Protein AF-A0AAU9USF4-F1 (afdb_monomer_lite)

Organism: Euphydryas editha (NCBI:txid104508)

Secondary structure (DSSP, 8-state):
------------------PPPP--HHHHHHHHHHHHHHHHHHHHHHHHHHHHHTTS-S-----TTHHHHHHHHHHHHHHHHHHHHHHHHHHHHHHHHHHHHHHHHHHHHHHHHHHHHHHHHHHHHHHHHHHHHHHHHHHHHHHHHHHHHHHHH---TT--HHHHHHHHTTSGGGGGGTTS-HHHHHHHHHHHHHHHHHHHHHHHHHHHHHTT--TT--HHHHHHHHHT-TTPPP-SSHHHHHHHHHHHHHHHHHHHHHHHHHHHHH-TT--TTHHHHHHH-HHHHHHHHHHHTTSHHHHTTTT-HHHHHHHHHHHHHHHHHH-SPPPTT----------

InterPro domains:
  IPR002713 FF domain [PF01846] (141-192)
  IPR002713 FF domain [SM00441] (139-195)
  IPR002713 FF domain [SM00441] (197-251)
  IPR002713 FF domain [SM00441] (253-318)
  IPR036517 FF domain superfamily [G3DSA:1.10.10.440] (135-195)
  IPR036517 FF domain superfamily [G3DSA:1.10.10.440] (198-253)
  IPR036517 FF domain superfamily [G3DSA:1.10.10.440] (256-322)
  IPR036517 FF domain superfamily [SSF81698] (131-201)
  IPR045148 Transcription elongation regulator 1-like [PTHR15377] (113-310)

Foldseek 3Di:
DDDDDDDDDDDDDDDDPDDPDDDDPVVVVVVVVVVVVVVVVVVVVVVVVVVVVVVPDDDDDDDPPVVVVVVVVVVVVVVVVVVVVVVVVVVVVVVVVVVVVVVVVVVVVVVVVVVVVVVVVVVVVVVVVVVVVVLVVLQVQLLVLLLVLCVVQVLALPDDPVRSVVVSVVDPSNVSNVSDDPVRSNVSNNVSSVVSVVVLLVQQLVVCVVVVPALPDDPVVVVVVLVVDPSRRDDPDPVVVVVSVNVSSVVLVVVLLVVLLVVQVVPPVQALCLLVVVVVHVVSVVVVCVVCVPDPSLVSCVVPVPVSSVSVNVVNVVRVVVDHDDPPPDDDDPPPDDD

Sequence (339 aa):
MRRASREACSVGKSYIVRLPRSSSPSHIRSVEHEDMMALHMRTAVAAFILLHTTSSASEAEASEPESAAAREREARAAASIKERERQVQRALATSLRDRDKEREFHKRDEAVQERERQVQRALATSLRDRDKEREFHKRDEAVQHFNALLADLVRNPDLTWREAKKQLKKDHRYSLAEELNKDDKERLFSQHTSALGNKRRDKLRALLAELSVGCTAHWRDVKKQLADLATAPAYRNAAQMEREFRDYQRDKQNAAKTALRQLLLETRSITHRSLAAVRDGPAAMQQIQDTLKHDARYTALDHIPEERQQIIMSYLEELEKKGPPPPPTATEPSRRAKQ

pLDDT: mean 82.32, std 20.41, range [30.69, 98.44]

Radius of gyration: 47.93 Å; chains: 1; bounding box: 69×110×117 Å

Structure (mmCIF, N/CA/C/O backbone):
data_AF-A0AAU9USF4-F1
#
_entry.id   AF-A0AAU9USF4-F1
#
loop_
_atom_site.group_PDB
_atom_site.id
_atom_site.type_symbol
_atom_site.label_atom_id
_atom_site.label_alt_id
_atom_site.label_comp_id
_atom_site.label_asym_id
_atom_site.label_entity_id
_atom_site.label_seq_id
_atom_site.pdbx_PDB_ins_code
_atom_site.Cartn_x
_atom_site.Cartn_y
_atom_site.Cartn_z
_atom_site.occupancy
_atom_site.B_iso_or_equiv
_atom_site.auth_seq_id
_atom_site.auth_comp_id
_atom_site.auth_asym_id
_atom_site.auth_atom_id
_atom_site.pdbx_PDB_model_num
ATOM 1 N N . MET A 1 1 ? 33.572 7.661 21.193 1.00 39.34 1 MET A N 1
ATOM 2 C CA . MET A 1 1 ? 32.656 6.513 20.969 1.00 39.34 1 MET A CA 1
ATOM 3 C C . MET A 1 1 ? 31.282 7.051 20.564 1.00 39.34 1 MET A C 1
ATOM 5 O O . MET A 1 1 ? 30.846 7.984 21.222 1.00 39.34 1 MET A O 1
ATOM 9 N N . ARG A 1 2 ? 30.619 6.419 19.569 1.00 34.34 2 ARG A N 1
ATOM 10 C CA . ARG A 1 2 ? 29.301 6.722 18.919 1.00 34.34 2 ARG A CA 1
ATOM 11 C C . ARG A 1 2 ? 29.395 7.759 17.767 1.00 34.34 2 ARG A C 1
ATOM 13 O O . ARG A 1 2 ? 29.787 8.883 18.030 1.00 34.34 2 ARG A O 1
ATOM 20 N N . ARG A 1 3 ? 29.360 7.384 16.464 1.00 31.89 3 ARG A N 1
ATOM 21 C CA . ARG A 1 3 ? 28.245 6.932 15.557 1.00 31.89 3 ARG A CA 1
ATOM 22 C C . ARG A 1 3 ? 27.078 7.942 15.518 1.00 31.89 3 ARG A C 1
ATOM 24 O O . ARG A 1 3 ? 26.639 8.305 16.595 1.00 31.89 3 ARG A O 1
ATOM 31 N N . ALA A 1 4 ? 26.468 8.367 14.401 1.00 36.09 4 ALA A N 1
ATOM 32 C CA . ALA A 1 4 ? 26.542 8.054 12.961 1.00 36.09 4 ALA A CA 1
ATOM 33 C C . ALA A 1 4 ? 25.696 9.081 12.137 1.00 36.09 4 ALA A C 1
ATOM 35 O O . ALA A 1 4 ? 24.909 9.801 12.736 1.00 36.09 4 ALA A O 1
ATOM 36 N N . SER A 1 5 ? 25.813 9.023 10.792 1.00 33.62 5 SER A N 1
ATOM 37 C CA . SER A 1 5 ? 24.845 9.415 9.719 1.00 33.62 5 SER A CA 1
ATOM 38 C C . SER A 1 5 ? 24.508 10.908 9.519 1.00 33.62 5 SER A C 1
ATOM 40 O O . SER A 1 5 ? 24.136 11.581 10.464 1.00 33.62 5 SER A O 1
ATOM 42 N N . ARG A 1 6 ? 24.739 11.564 8.362 1.00 41.84 6 ARG A N 1
ATOM 43 C CA . ARG A 1 6 ? 24.248 11.419 6.956 1.00 41.84 6 ARG A CA 1
ATOM 44 C C . ARG A 1 6 ? 22.728 11.597 6.757 1.00 41.84 6 ARG A C 1
ATOM 46 O O . ARG A 1 6 ? 22.003 10.647 6.998 1.00 41.84 6 ARG A O 1
ATOM 53 N N . GLU A 1 7 ? 22.347 12.758 6.201 1.00 32.47 7 GLU A N 1
ATOM 54 C CA . GLU A 1 7 ? 21.267 13.088 5.224 1.00 32.47 7 GLU A CA 1
ATOM 55 C C . GLU A 1 7 ? 21.384 14.619 4.958 1.00 32.47 7 GLU A C 1
ATOM 57 O O . GLU A 1 7 ? 21.513 15.376 5.910 1.00 32.47 7 GLU A O 1
ATOM 62 N N . ALA A 1 8 ? 21.736 15.141 3.773 1.00 36.41 8 ALA A N 1
ATOM 63 C CA . ALA A 1 8 ? 21.050 15.253 2.472 1.00 36.41 8 ALA A CA 1
ATOM 64 C C . ALA A 1 8 ? 20.080 16.465 2.343 1.00 36.41 8 ALA A C 1
ATOM 66 O O . ALA A 1 8 ? 19.152 16.602 3.127 1.00 36.41 8 ALA A O 1
ATOM 67 N N . CYS A 1 9 ? 20.285 17.255 1.266 1.00 30.69 9 CYS A N 1
ATOM 68 C CA . CYS A 1 9 ? 19.479 18.375 0.712 1.00 30.69 9 CYS A CA 1
ATOM 69 C C . CYS A 1 9 ? 19.430 19.703 1.502 1.00 30.69 9 CYS A C 1
ATOM 71 O O . CYS A 1 9 ? 19.362 19.706 2.715 1.00 30.69 9 CYS A O 1
ATOM 73 N N . SER A 1 10 ? 19.426 20.905 0.913 1.00 32.47 10 SER A N 1
ATOM 74 C CA . SER A 1 10 ? 19.437 21.361 -0.483 1.00 32.47 10 SER A CA 1
ATOM 75 C C . SER A 1 10 ? 20.030 22.779 -0.528 1.00 32.47 10 SER A C 1
ATOM 77 O O . SER A 1 10 ? 19.524 23.676 0.144 1.00 32.47 10 SER A O 1
ATOM 79 N N . VAL A 1 11 ? 21.070 23.013 -1.329 1.00 38.53 11 VAL A N 1
ATOM 80 C CA . VAL A 1 11 ? 21.570 24.371 -1.590 1.00 38.53 11 VAL A CA 1
ATOM 81 C C . VAL A 1 11 ? 20.733 24.980 -2.712 1.00 38.53 11 VAL A C 1
ATOM 83 O O . VAL A 1 11 ? 20.757 24.498 -3.847 1.00 38.53 11 VAL A O 1
ATOM 86 N N . GLY A 1 12 ? 19.973 26.022 -2.375 1.00 35.25 12 GLY A N 1
ATOM 87 C CA . GLY A 1 12 ? 19.203 26.825 -3.317 1.00 35.25 12 GLY A CA 1
ATOM 88 C C . GLY A 1 12 ? 20.114 27.480 -4.355 1.00 35.25 12 GLY A C 1
ATOM 89 O O . GLY A 1 12 ? 21.007 28.255 -4.021 1.00 35.25 12 GLY A O 1
ATOM 90 N N . LYS A 1 13 ? 19.888 27.161 -5.631 1.00 36.66 13 LYS A N 1
ATOM 91 C CA . LYS A 1 13 ? 20.476 27.889 -6.757 1.00 36.66 13 LYS A CA 1
ATOM 92 C C . LYS A 1 13 ? 19.657 29.154 -6.993 1.00 36.66 13 LYS A C 1
ATOM 94 O O . LYS A 1 13 ? 18.536 29.082 -7.488 1.00 36.66 13 LYS A O 1
ATOM 99 N N . SER A 1 14 ? 20.232 30.302 -6.654 1.00 35.94 14 SER A N 1
ATOM 100 C CA . SER A 1 14 ? 19.759 31.610 -7.102 1.00 35.94 14 SER A CA 1
ATOM 101 C C . SER A 1 14 ? 19.762 31.662 -8.630 1.00 35.94 14 SER A C 1
ATOM 103 O O . SER A 1 14 ? 20.792 31.445 -9.272 1.00 35.94 14 SER A O 1
ATOM 105 N N . TYR A 1 15 ? 18.602 31.944 -9.216 1.00 32.50 15 TYR A N 1
ATOM 106 C CA . TYR A 1 15 ? 18.461 32.234 -10.636 1.00 32.50 15 TYR A CA 1
ATOM 107 C C . TYR A 1 15 ? 19.068 33.610 -10.924 1.00 32.50 15 TYR A C 1
ATOM 109 O O . TYR A 1 15 ? 18.468 34.639 -10.628 1.00 32.50 15 TYR A O 1
ATOM 117 N N . ILE A 1 16 ? 20.262 33.628 -11.515 1.00 38.53 16 ILE A N 1
ATOM 118 C CA . ILE A 1 16 ? 20.759 34.796 -12.244 1.00 38.53 16 ILE A CA 1
ATOM 119 C C . ILE A 1 16 ? 20.258 34.648 -13.678 1.00 38.53 16 ILE A C 1
ATOM 121 O O . ILE A 1 16 ? 20.726 33.790 -14.429 1.00 38.53 16 ILE A O 1
ATOM 125 N N . VAL A 1 17 ? 19.288 35.482 -14.046 1.00 37.75 17 VAL A N 1
ATOM 126 C CA . VAL A 1 17 ? 18.870 35.682 -15.435 1.00 37.75 17 VAL A CA 1
ATOM 127 C C . VAL A 1 17 ? 20.063 36.264 -16.189 1.00 37.75 17 VAL A C 1
ATOM 129 O O . VAL A 1 17 ? 20.450 37.414 -15.987 1.00 37.75 17 VAL A O 1
ATOM 132 N N . ARG A 1 18 ? 20.691 35.447 -17.034 1.00 36.41 18 ARG A N 1
ATOM 133 C CA . ARG A 1 18 ? 21.777 35.876 -17.914 1.00 36.41 18 ARG A CA 1
ATOM 134 C C . ARG A 1 18 ? 21.145 36.415 -19.195 1.00 36.41 18 ARG A C 1
ATOM 136 O O . ARG A 1 18 ? 20.707 35.640 -20.039 1.00 36.41 18 ARG A O 1
ATOM 143 N N . LEU A 1 19 ? 21.078 37.740 -19.312 1.00 41.22 19 LEU A N 1
ATOM 144 C CA . LEU A 1 19 ? 20.798 38.418 -20.579 1.00 41.22 19 LEU A CA 1
ATOM 145 C C . LEU A 1 19 ? 21.793 37.929 -21.652 1.00 41.22 19 LEU A C 1
ATOM 147 O O . LEU A 1 19 ? 22.965 37.697 -21.321 1.00 41.22 19 LEU A O 1
ATOM 151 N N . PRO A 1 20 ? 21.363 37.753 -22.915 1.00 37.72 20 PRO A N 1
ATOM 152 C CA . PRO A 1 20 ? 22.261 37.345 -23.985 1.00 37.72 20 PRO A CA 1
ATOM 153 C C . PRO A 1 20 ? 23.353 38.405 -24.146 1.00 37.72 20 PRO A C 1
ATOM 155 O O . PRO A 1 20 ? 23.074 39.588 -24.338 1.00 37.72 20 PRO A O 1
ATOM 158 N N . ARG A 1 21 ? 24.612 37.973 -23.999 1.00 38.31 21 ARG A N 1
ATOM 159 C CA . ARG A 1 21 ? 25.784 38.827 -24.184 1.00 38.31 21 ARG A CA 1
ATOM 160 C C . ARG A 1 21 ? 25.795 39.333 -25.621 1.00 38.31 21 ARG A C 1
ATOM 162 O O . ARG A 1 21 ? 25.824 38.546 -26.563 1.00 38.31 21 ARG A O 1
ATOM 169 N N . SER A 1 22 ? 25.769 40.653 -25.716 1.00 44.78 22 SER A N 1
ATOM 170 C CA . SER A 1 22 ? 26.023 41.450 -26.899 1.00 44.78 22 SER A CA 1
ATOM 171 C C . SER A 1 22 ? 27.301 41.015 -27.613 1.00 44.78 22 SER A C 1
ATOM 173 O O . SER A 1 22 ? 28.280 40.583 -26.999 1.00 44.78 22 SER A O 1
ATOM 175 N N . SER A 1 23 ? 27.242 41.133 -28.934 1.00 46.34 23 SER A N 1
ATOM 176 C CA . SER A 1 23 ? 28.298 40.865 -29.899 1.00 46.34 23 SER A CA 1
ATOM 177 C C . SER A 1 23 ? 29.665 41.391 -29.454 1.00 46.34 23 SER A C 1
ATOM 179 O O . SER A 1 23 ? 29.796 42.507 -28.954 1.00 46.34 23 SER A O 1
ATOM 181 N N . SER A 1 24 ? 30.691 40.566 -29.660 1.00 42.03 24 SER A N 1
ATOM 182 C CA . SER A 1 24 ? 32.091 40.842 -29.339 1.00 42.03 24 SER A CA 1
ATOM 183 C C . SER A 1 24 ? 32.558 42.209 -29.886 1.00 42.03 24 SER A C 1
ATOM 185 O O . SER A 1 24 ? 32.317 42.490 -31.064 1.00 42.03 24 SER A O 1
ATOM 187 N N . PRO A 1 25 ? 33.304 43.026 -29.109 1.00 47.22 25 PRO A N 1
ATOM 188 C CA . PRO A 1 25 ? 33.790 44.350 -29.536 1.00 47.22 25 PRO A CA 1
ATOM 189 C C . PRO A 1 25 ? 34.677 44.326 -30.791 1.00 47.22 25 PRO A C 1
ATOM 191 O O . PRO A 1 25 ? 34.860 45.344 -31.454 1.00 47.22 25 PRO A O 1
ATOM 194 N N . SER A 1 26 ? 35.237 43.160 -31.117 1.00 46.19 26 SER A N 1
ATOM 195 C CA . SER A 1 26 ? 36.073 42.927 -32.292 1.00 46.19 26 SER A CA 1
ATOM 196 C C . SER A 1 26 ? 35.285 42.883 -33.601 1.00 46.19 26 SER A C 1
ATOM 198 O O . SER A 1 26 ? 35.819 43.305 -34.615 1.00 46.19 26 SER A O 1
ATOM 200 N N . HIS A 1 27 ? 34.027 42.431 -33.598 1.00 43.31 27 HIS A N 1
ATOM 201 C CA . HIS A 1 27 ? 33.225 42.355 -34.827 1.00 43.31 27 HIS A CA 1
ATOM 202 C C . HIS A 1 27 ? 32.580 43.703 -35.175 1.00 43.31 27 HIS A C 1
ATOM 204 O O . HIS A 1 27 ? 32.527 44.074 -36.341 1.00 43.31 27 HIS A O 1
ATOM 210 N N . ILE A 1 28 ? 32.170 44.477 -34.161 1.00 46.41 28 ILE A N 1
ATOM 211 C CA . ILE A 1 28 ? 31.618 45.830 -34.348 1.00 46.41 28 ILE A CA 1
ATOM 212 C C . ILE A 1 28 ? 32.695 46.778 -34.908 1.00 46.41 28 ILE A C 1
ATOM 214 O O . ILE A 1 28 ? 32.434 47.488 -35.873 1.00 46.41 28 ILE A O 1
ATOM 218 N N . ARG A 1 29 ? 33.941 46.702 -34.411 1.00 46.66 29 ARG A N 1
ATOM 219 C CA . ARG A 1 29 ? 35.073 47.483 -34.954 1.00 46.66 29 ARG A CA 1
ATOM 220 C C . ARG A 1 29 ? 35.435 47.140 -36.402 1.00 46.66 29 ARG A C 1
ATOM 222 O O . ARG A 1 29 ? 35.912 48.013 -37.118 1.00 46.66 29 ARG A O 1
ATOM 229 N N . SER A 1 30 ? 35.244 45.891 -36.830 1.00 47.59 30 SER A N 1
ATOM 230 C CA . SER A 1 30 ? 35.555 45.474 -38.204 1.00 47.59 30 SER A CA 1
ATOM 231 C C . SER A 1 30 ? 34.518 45.971 -39.210 1.00 47.59 30 SER A C 1
ATOM 233 O O . SER A 1 30 ? 34.901 46.433 -40.279 1.00 47.59 30 SER A O 1
ATOM 235 N N . VAL A 1 31 ? 33.231 45.946 -38.850 1.00 49.16 31 VAL A N 1
ATOM 236 C CA . VAL A 1 31 ? 32.155 46.453 -39.719 1.00 49.16 31 VAL A CA 1
ATOM 237 C C . VAL A 1 31 ? 32.227 47.983 -39.844 1.00 49.16 31 VAL A C 1
ATOM 239 O O . VAL A 1 31 ? 32.136 48.508 -40.949 1.00 49.16 31 VAL A O 1
ATOM 242 N N . GLU A 1 32 ? 32.523 48.702 -38.753 1.00 50.84 32 GLU A N 1
ATOM 243 C CA . GLU A 1 32 ? 32.707 50.165 -38.791 1.00 50.84 32 GLU A CA 1
ATOM 244 C C . GLU A 1 32 ? 33.935 50.601 -39.612 1.00 50.84 32 GLU A C 1
ATOM 246 O O . GLU A 1 32 ? 33.918 51.660 -40.242 1.00 50.84 32 GLU A O 1
ATOM 251 N N . HIS A 1 33 ? 34.997 49.788 -39.656 1.00 53.12 33 HIS A N 1
ATOM 252 C CA . HIS A 1 33 ? 36.190 50.087 -40.453 1.00 53.12 33 HIS A CA 1
ATOM 253 C C . HIS A 1 33 ? 35.963 49.869 -41.959 1.00 53.12 33 HIS A C 1
ATOM 255 O O . HIS A 1 33 ? 36.459 50.651 -42.773 1.00 53.12 33 HIS A O 1
ATOM 261 N N . GLU A 1 34 ? 35.195 48.844 -42.345 1.00 52.62 34 GLU A N 1
ATOM 262 C CA . GLU A 1 34 ? 34.839 48.611 -43.752 1.00 52.62 34 GLU A CA 1
ATOM 263 C C . GLU A 1 34 ? 33.850 49.661 -44.282 1.00 52.62 34 GLU A C 1
ATOM 265 O O . GLU A 1 34 ? 34.056 50.187 -45.380 1.00 52.62 34 GLU A O 1
ATOM 270 N N . ASP A 1 35 ? 32.851 50.060 -43.488 1.00 55.19 35 ASP A N 1
ATOM 271 C CA . ASP A 1 35 ? 31.900 51.113 -43.873 1.00 55.19 35 ASP A CA 1
ATOM 272 C C . ASP A 1 35 ? 32.564 52.501 -43.955 1.00 55.19 35 ASP A C 1
ATOM 274 O O . ASP A 1 35 ? 32.279 53.284 -44.866 1.00 55.19 35 ASP A O 1
ATOM 278 N N . MET A 1 36 ? 33.525 52.797 -43.072 1.00 60.00 36 MET A N 1
ATOM 279 C CA . MET A 1 36 ? 34.311 54.038 -43.114 1.00 60.00 36 MET A CA 1
ATOM 280 C C . MET A 1 36 ? 35.245 54.110 -44.336 1.00 60.00 36 MET A C 1
ATOM 282 O O . MET A 1 36 ? 35.436 55.194 -44.900 1.00 60.00 36 MET A O 1
ATOM 286 N N . MET A 1 37 ? 35.805 52.978 -44.778 1.00 62.91 37 MET A N 1
ATOM 287 C CA . MET A 1 37 ? 36.618 52.894 -46.001 1.00 62.91 37 MET A CA 1
ATOM 288 C C . MET A 1 37 ? 35.758 53.028 -47.264 1.00 62.91 37 MET A C 1
ATOM 290 O O . MET A 1 37 ? 36.140 53.731 -48.204 1.00 62.91 37 MET A O 1
ATOM 294 N N . ALA A 1 38 ? 34.562 52.431 -47.272 1.00 64.38 38 ALA A N 1
ATOM 295 C CA . ALA A 1 38 ? 33.599 52.601 -48.357 1.00 64.38 38 ALA A CA 1
ATOM 296 C C . ALA A 1 38 ? 33.103 54.055 -48.464 1.00 64.38 38 ALA A C 1
ATOM 298 O O . ALA A 1 38 ? 32.952 54.571 -49.576 1.00 64.38 38 ALA A O 1
ATOM 299 N N . LEU A 1 39 ? 32.904 54.742 -47.332 1.00 67.12 39 LEU A N 1
ATOM 300 C CA . LEU A 1 39 ? 32.558 56.163 -47.304 1.00 67.12 39 LEU A CA 1
ATOM 301 C C . LEU A 1 39 ? 33.710 57.030 -47.835 1.00 67.12 39 LEU A C 1
ATOM 303 O O . LEU A 1 39 ? 33.468 57.854 -48.709 1.00 67.12 39 LEU A O 1
ATOM 307 N N . HIS A 1 40 ? 34.962 56.792 -47.421 1.00 65.81 40 HIS A N 1
ATOM 308 C CA . HIS A 1 40 ? 36.127 57.517 -47.953 1.00 65.81 40 HIS A CA 1
ATOM 309 C C . HIS A 1 40 ? 36.310 57.333 -49.463 1.00 65.81 40 HIS A C 1
ATOM 311 O O . HIS A 1 40 ? 36.581 58.310 -50.159 1.00 65.81 40 HIS A O 1
ATOM 317 N N . MET A 1 41 ? 36.109 56.121 -49.995 1.00 66.19 41 MET A N 1
ATOM 318 C CA . MET A 1 41 ? 36.158 55.901 -51.446 1.00 66.19 41 MET A CA 1
ATOM 319 C C . MET A 1 41 ? 35.042 56.650 -52.181 1.00 66.19 41 MET A C 1
ATOM 321 O O . MET A 1 41 ? 35.298 57.250 -53.223 1.00 66.19 41 MET A O 1
ATOM 325 N N . ARG A 1 42 ? 33.815 56.672 -51.643 1.00 68.62 42 ARG A N 1
ATOM 326 C CA . ARG A 1 42 ? 32.701 57.425 -52.246 1.00 68.62 42 ARG A CA 1
ATOM 327 C C . ARG A 1 42 ? 32.949 58.934 -52.215 1.00 68.62 42 ARG A C 1
ATOM 329 O O . ARG A 1 42 ? 32.703 59.598 -53.219 1.00 68.62 42 ARG A O 1
ATOM 336 N N . THR A 1 43 ? 33.493 59.464 -51.119 1.00 67.62 43 THR A N 1
ATOM 337 C CA . THR A 1 43 ? 33.845 60.887 -50.991 1.00 67.62 43 THR A CA 1
ATOM 338 C C . THR A 1 43 ? 35.011 61.267 -51.906 1.00 67.62 43 THR A C 1
ATOM 340 O O . THR A 1 43 ? 34.970 62.328 -52.520 1.00 67.62 43 THR A O 1
ATOM 343 N N . ALA A 1 44 ? 36.011 60.394 -52.076 1.00 60.72 44 ALA A N 1
ATOM 344 C CA . ALA A 1 44 ? 37.134 60.623 -52.988 1.00 60.72 44 ALA A CA 1
ATOM 345 C C . ALA A 1 44 ? 36.697 60.636 -54.463 1.00 60.72 44 ALA A C 1
ATOM 347 O O . ALA A 1 44 ? 37.132 61.496 -55.227 1.00 60.72 44 ALA A O 1
ATOM 348 N N . VAL A 1 45 ? 35.788 59.737 -54.858 1.00 66.06 45 VAL A N 1
ATOM 349 C CA . VAL A 1 45 ? 35.218 59.721 -56.216 1.00 66.06 45 VAL A CA 1
ATOM 350 C C . VAL A 1 45 ? 34.323 60.944 -56.451 1.00 66.06 45 VAL A C 1
ATOM 352 O O . VAL A 1 45 ? 34.424 61.574 -57.500 1.00 66.06 45 VAL A O 1
ATOM 355 N N . ALA A 1 46 ? 33.508 61.345 -55.469 1.00 67.88 46 ALA A N 1
ATOM 356 C CA . ALA A 1 46 ? 32.699 62.563 -55.561 1.00 67.88 46 ALA A CA 1
ATOM 357 C C . ALA A 1 46 ? 33.559 63.842 -55.632 1.00 67.88 46 ALA A C 1
ATOM 359 O O . ALA A 1 46 ? 33.246 64.739 -56.411 1.00 67.88 46 ALA A O 1
ATOM 360 N N . ALA A 1 47 ? 34.666 63.912 -54.880 1.00 64.62 47 ALA A N 1
ATOM 361 C CA . ALA A 1 47 ? 35.616 65.025 -54.922 1.00 64.62 47 ALA A CA 1
ATOM 362 C C . ALA A 1 47 ? 36.368 65.103 -56.262 1.00 64.62 47 ALA A C 1
ATOM 364 O O . ALA A 1 47 ? 36.571 66.199 -56.778 1.00 64.62 47 ALA A O 1
ATOM 365 N N . PHE A 1 48 ? 36.727 63.959 -56.855 1.00 66.19 48 PHE A N 1
ATOM 366 C CA . PHE A 1 48 ? 37.350 63.898 -58.181 1.00 66.19 48 PHE A CA 1
ATOM 367 C C . PHE A 1 48 ? 36.394 64.371 -59.287 1.00 66.19 48 PHE A C 1
ATOM 369 O O . PHE A 1 48 ? 36.783 65.162 -60.144 1.00 66.19 48 PHE A O 1
ATOM 376 N N . ILE A 1 49 ? 35.123 63.959 -59.221 1.00 64.06 49 ILE A N 1
ATOM 377 C CA . ILE A 1 49 ? 34.081 64.424 -60.147 1.00 64.06 49 ILE A CA 1
ATOM 378 C C . ILE A 1 49 ? 33.850 65.933 -59.977 1.00 64.06 49 ILE A C 1
ATOM 380 O O . ILE A 1 49 ? 33.845 66.651 -60.973 1.00 64.06 49 ILE A O 1
ATOM 384 N N . LEU A 1 50 ? 33.746 66.442 -58.742 1.00 59.53 50 LEU A N 1
ATOM 385 C CA . LEU A 1 50 ? 33.580 67.879 -58.481 1.00 59.53 50 LEU A CA 1
ATOM 386 C C . LEU A 1 50 ? 34.760 68.707 -59.013 1.00 59.53 50 LEU A C 1
ATOM 388 O O . LEU A 1 50 ? 34.516 69.663 -59.746 1.00 59.53 50 LEU A O 1
ATOM 392 N N . LEU A 1 51 ? 36.012 68.295 -58.756 1.00 57.19 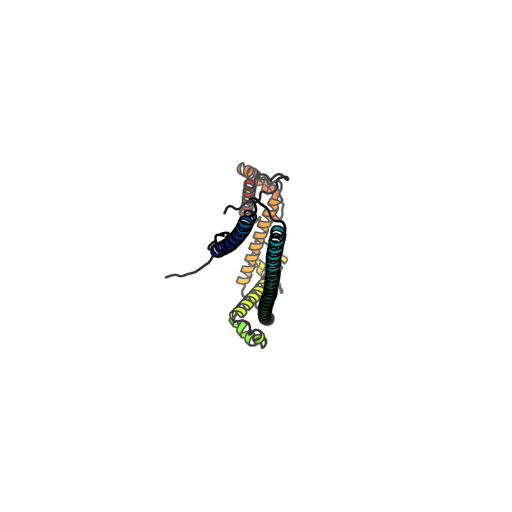51 LEU A N 1
ATOM 393 C CA . LEU A 1 51 ? 37.211 68.984 -59.263 1.00 57.19 51 LEU A CA 1
ATOM 394 C C . LEU A 1 51 ? 37.270 69.034 -60.796 1.00 57.19 51 LEU A C 1
ATOM 396 O O . LEU A 1 51 ? 37.795 69.992 -61.357 1.00 57.19 51 LEU A O 1
ATOM 400 N N . HIS A 1 52 ? 36.766 68.003 -61.478 1.00 57.31 52 HIS A N 1
ATOM 401 C CA . HIS A 1 52 ? 36.767 67.944 -62.943 1.00 57.31 52 HIS A CA 1
ATOM 402 C C . HIS A 1 52 ? 35.537 68.612 -63.574 1.00 57.31 52 HIS A C 1
ATOM 404 O O . HIS A 1 52 ? 35.605 69.019 -64.728 1.00 57.31 52 HIS A O 1
ATOM 410 N N . THR A 1 53 ? 34.448 68.812 -62.823 1.00 51.66 53 THR A N 1
ATOM 411 C CA . THR A 1 53 ? 33.300 69.623 -63.273 1.00 51.66 53 THR A CA 1
ATOM 412 C C . THR A 1 53 ? 33.483 71.129 -63.053 1.00 51.66 53 THR A C 1
ATOM 414 O O . THR A 1 53 ? 32.897 71.916 -63.788 1.00 51.66 53 THR A O 1
ATOM 417 N N . THR A 1 54 ? 34.315 71.564 -62.096 1.00 44.91 54 THR A N 1
ATOM 418 C CA . THR A 1 54 ? 34.572 72.998 -61.840 1.00 44.91 54 THR A CA 1
ATOM 419 C C . THR A 1 54 ? 35.691 73.598 -62.694 1.00 44.91 54 THR A C 1
ATOM 421 O O . THR A 1 54 ? 35.895 74.806 -62.658 1.00 44.91 54 THR A O 1
ATOM 424 N N . SER A 1 55 ? 36.409 72.788 -63.479 1.00 44.66 55 SER A N 1
ATOM 425 C CA . SER A 1 55 ? 37.483 73.264 -64.368 1.00 44.66 55 SER A CA 1
ATOM 426 C C . SER A 1 55 ? 36.988 73.732 -65.747 1.00 44.66 55 SER A C 1
ATOM 428 O O . SER A 1 55 ? 37.805 74.032 -66.616 1.00 44.66 55 SER A O 1
ATOM 430 N N . SER A 1 56 ? 35.671 73.806 -65.968 1.00 47.50 56 SER A N 1
ATOM 431 C CA . SER A 1 56 ? 35.064 74.290 -67.215 1.00 47.50 56 SER A CA 1
ATOM 432 C C . SER A 1 56 ? 34.152 75.497 -66.966 1.00 47.50 56 SER A C 1
ATOM 434 O O . SER A 1 56 ? 32.946 75.436 -67.201 1.00 47.50 56 SER A O 1
ATOM 436 N N . ALA A 1 57 ? 34.714 76.589 -66.446 1.00 47.44 57 ALA A N 1
ATOM 437 C CA . ALA A 1 57 ? 34.035 77.883 -66.374 1.00 47.44 57 ALA A CA 1
ATOM 438 C C . ALA A 1 57 ? 35.045 79.046 -66.330 1.00 47.44 57 ALA A C 1
ATOM 440 O O . ALA A 1 57 ? 35.242 79.641 -65.278 1.00 47.44 57 ALA A O 1
ATOM 441 N N . SER A 1 58 ? 35.672 79.371 -67.466 1.00 38.72 58 SER A N 1
ATOM 442 C CA . SER A 1 58 ? 36.071 80.750 -67.807 1.00 38.72 58 SER A CA 1
ATOM 443 C C . SER A 1 58 ? 36.612 80.834 -69.240 1.00 38.72 58 SER A C 1
ATOM 445 O O . SER A 1 58 ? 37.707 80.366 -69.529 1.00 38.72 58 SER A O 1
ATOM 447 N N . GLU A 1 59 ? 35.784 81.456 -70.076 1.00 36.44 59 GLU A N 1
ATOM 448 C CA . GLU A 1 59 ? 36.093 82.314 -71.227 1.00 36.44 59 GLU A CA 1
ATOM 449 C C . GLU A 1 59 ? 36.828 81.750 -72.454 1.00 36.44 59 GLU A C 1
ATOM 451 O O . GLU A 1 59 ? 37.991 81.359 -72.456 1.00 36.44 59 GLU A O 1
ATOM 456 N N . ALA A 1 60 ? 36.068 81.790 -73.546 1.00 37.75 60 ALA A N 1
ATOM 457 C CA . ALA A 1 60 ? 36.478 81.604 -74.918 1.00 37.75 60 ALA A CA 1
ATOM 458 C C . ALA A 1 60 ? 36.961 82.934 -75.514 1.00 37.75 60 ALA A C 1
ATOM 460 O O . ALA A 1 60 ? 36.269 83.935 -75.365 1.00 37.75 60 ALA A O 1
ATOM 461 N N . GLU A 1 61 ? 38.020 82.896 -76.327 1.00 34.97 61 GLU A N 1
ATOM 462 C CA . GLU A 1 61 ? 38.067 83.670 -77.572 1.00 34.97 61 GLU A CA 1
ATOM 463 C C . GLU A 1 61 ? 38.645 82.824 -78.723 1.00 34.97 61 GLU A C 1
ATOM 465 O O . GLU A 1 61 ? 39.785 82.376 -78.705 1.00 34.97 61 GLU A O 1
ATOM 470 N N . ALA A 1 62 ? 37.762 82.599 -79.702 1.00 42.59 62 ALA A N 1
ATOM 471 C CA . ALA A 1 62 ? 37.964 82.489 -81.148 1.00 42.59 62 ALA A CA 1
ATOM 472 C C . ALA A 1 62 ? 39.075 81.586 -81.742 1.00 42.59 62 ALA A C 1
ATOM 474 O O . ALA A 1 62 ? 40.212 82.004 -81.923 1.00 42.59 62 ALA A O 1
ATOM 475 N N . SER A 1 63 ? 38.669 80.428 -82.289 1.00 38.94 63 SER A N 1
ATOM 476 C CA . SER A 1 63 ? 38.726 80.163 -83.746 1.00 38.94 63 SER A CA 1
ATOM 477 C C . SER A 1 63 ? 37.957 78.871 -84.119 1.00 38.94 63 SER A C 1
ATOM 479 O O . SER A 1 63 ? 38.064 77.833 -83.463 1.00 38.94 63 SER A O 1
ATOM 481 N N . GLU A 1 64 ? 37.100 78.950 -85.144 1.00 51.72 64 GLU A N 1
ATOM 482 C CA . GLU A 1 64 ? 36.078 77.944 -85.509 1.00 51.72 64 GLU A CA 1
ATOM 483 C C . GLU A 1 64 ? 36.526 76.818 -86.479 1.00 51.72 64 GLU A C 1
ATOM 485 O O . GLU A 1 64 ? 35.799 76.429 -87.392 1.00 51.72 64 GLU A O 1
ATOM 490 N N . PRO A 1 65 ? 37.702 76.207 -86.285 1.00 49.19 65 PRO A N 1
ATOM 491 C CA . PRO A 1 65 ? 37.771 74.754 -86.511 1.00 49.19 65 PRO A CA 1
ATOM 492 C C . PRO A 1 65 ? 38.417 73.991 -85.346 1.00 49.19 65 PRO A C 1
ATOM 494 O O . PRO A 1 65 ? 38.238 72.778 -85.219 1.00 49.19 65 PRO A O 1
ATOM 497 N N . GLU A 1 66 ? 39.120 74.693 -84.454 1.00 50.00 66 GLU A N 1
ATOM 498 C CA . GLU A 1 66 ? 39.868 74.096 -83.347 1.00 50.00 66 GLU A CA 1
ATOM 499 C C . GLU A 1 66 ? 38.971 73.824 -82.131 1.00 50.00 66 GLU A C 1
ATOM 501 O O . GLU A 1 66 ? 39.136 72.805 -81.468 1.00 50.00 66 GLU A O 1
ATOM 506 N N . SER A 1 67 ? 37.936 74.644 -81.899 1.00 56.16 67 SER A N 1
ATOM 507 C CA . SER A 1 67 ? 36.944 74.411 -80.835 1.00 56.16 67 SER A CA 1
ATOM 508 C C . SER A 1 67 ? 36.042 73.201 -81.114 1.00 56.16 67 SER A C 1
ATOM 510 O O . SER A 1 67 ? 35.667 72.477 -80.192 1.00 56.16 67 SER A O 1
ATOM 512 N N . ALA A 1 68 ? 35.736 72.930 -82.387 1.00 57.81 68 ALA A N 1
ATOM 513 C CA . ALA A 1 68 ? 35.008 71.737 -82.808 1.00 57.81 68 ALA A CA 1
ATOM 514 C C . ALA A 1 68 ? 35.887 70.482 -82.691 1.00 57.81 68 ALA A C 1
ATOM 516 O O . ALA A 1 68 ? 35.446 69.476 -82.137 1.00 57.81 68 ALA A O 1
ATOM 517 N N . ALA A 1 69 ? 37.151 70.559 -83.122 1.00 64.38 69 ALA A N 1
ATOM 518 C CA . ALA A 1 69 ? 38.115 69.466 -82.998 1.00 64.38 69 ALA A CA 1
ATOM 519 C C . ALA A 1 69 ? 38.500 69.164 -81.534 1.00 64.38 69 ALA A C 1
ATOM 521 O O . ALA A 1 69 ? 38.666 68.000 -81.166 1.00 64.38 69 ALA A O 1
ATOM 522 N N . ALA A 1 70 ? 38.612 70.187 -80.681 1.00 66.12 70 ALA A N 1
ATOM 523 C CA . ALA A 1 70 ? 38.840 70.042 -79.245 1.00 66.12 70 ALA A CA 1
ATOM 524 C C . ALA A 1 70 ? 37.635 69.388 -78.557 1.00 66.12 70 ALA A C 1
ATOM 526 O O . ALA A 1 70 ? 37.809 68.389 -77.862 1.00 66.12 70 ALA A O 1
ATOM 527 N N . ARG A 1 71 ? 36.407 69.843 -78.852 1.00 68.12 71 ARG A N 1
ATOM 528 C CA . ARG A 1 71 ? 35.168 69.202 -78.373 1.00 68.12 71 ARG A CA 1
ATOM 529 C C . ARG A 1 71 ? 35.024 67.765 -78.870 1.00 68.12 71 ARG A C 1
ATOM 531 O O . ARG A 1 71 ? 34.538 66.916 -78.131 1.00 68.12 71 ARG A O 1
ATOM 538 N N . GLU A 1 72 ? 35.467 67.454 -80.088 1.00 72.69 72 GLU A N 1
ATOM 539 C CA . GLU A 1 72 ? 35.462 66.085 -80.614 1.00 72.69 72 GLU A CA 1
ATOM 540 C C . GLU A 1 72 ? 36.500 65.193 -79.912 1.00 72.69 72 GLU A C 1
ATOM 542 O O . GLU A 1 72 ? 36.207 64.043 -79.577 1.00 72.69 72 GLU A O 1
ATOM 547 N N . ARG A 1 73 ? 37.704 65.708 -79.629 1.00 74.69 73 ARG A N 1
ATOM 548 C CA . ARG A 1 73 ? 38.726 64.997 -78.841 1.00 74.69 73 ARG A CA 1
ATOM 549 C C . ARG A 1 73 ? 38.280 64.771 -77.400 1.00 74.69 73 ARG A C 1
ATOM 551 O O . ARG A 1 73 ? 38.444 63.663 -76.895 1.00 74.69 73 ARG A O 1
ATOM 558 N N . GLU A 1 74 ? 37.675 65.770 -76.770 1.00 74.50 74 GLU A N 1
ATOM 559 C CA . GLU A 1 74 ? 37.078 65.657 -75.438 1.00 74.50 74 GLU A CA 1
ATOM 560 C C . GLU A 1 74 ? 35.899 64.680 -75.435 1.00 74.50 74 GLU A C 1
ATOM 562 O O . GLU A 1 74 ? 35.819 63.834 -74.550 1.00 74.50 74 GLU A O 1
ATOM 567 N N . ALA A 1 75 ? 35.040 64.692 -76.458 1.00 76.62 75 ALA A N 1
ATOM 568 C CA . ALA A 1 75 ? 33.959 63.720 -76.604 1.00 76.62 75 ALA A CA 1
ATOM 569 C C . ALA A 1 75 ? 34.486 62.287 -76.795 1.00 76.62 75 ALA A C 1
ATOM 571 O O . ALA A 1 75 ? 33.934 61.349 -76.219 1.00 76.62 75 ALA A O 1
ATOM 572 N N . ARG A 1 76 ? 35.582 62.094 -77.545 1.00 78.62 76 ARG A N 1
ATOM 573 C CA . ARG A 1 76 ? 36.265 60.793 -77.689 1.00 78.62 76 ARG A CA 1
ATOM 574 C C . ARG A 1 76 ? 36.937 60.349 -76.385 1.00 78.62 76 ARG A C 1
ATOM 576 O O . ARG A 1 76 ? 36.844 59.174 -76.029 1.00 78.62 76 ARG A O 1
ATOM 583 N N . ALA A 1 77 ? 37.571 61.264 -75.651 1.00 77.81 77 ALA A N 1
ATOM 584 C CA . ALA A 1 77 ? 38.159 60.989 -74.341 1.00 77.81 77 ALA A CA 1
ATOM 585 C C . ALA A 1 77 ? 37.077 60.631 -73.307 1.00 77.81 77 ALA A C 1
ATOM 587 O O . ALA A 1 77 ? 37.194 59.616 -72.623 1.00 77.81 77 ALA A O 1
ATOM 588 N N . ALA A 1 78 ? 35.975 61.381 -73.267 1.00 78.94 78 ALA A N 1
ATOM 589 C CA . ALA A 1 78 ? 34.814 61.101 -72.430 1.00 78.94 78 ALA A CA 1
ATOM 590 C C . ALA A 1 78 ? 34.133 59.776 -72.813 1.00 78.94 78 ALA A C 1
ATOM 592 O O . ALA A 1 78 ? 33.739 59.013 -71.934 1.00 78.94 78 ALA A O 1
ATOM 593 N N . ALA A 1 79 ? 34.039 59.446 -74.106 1.00 82.25 79 ALA A N 1
ATOM 594 C CA . ALA A 1 79 ? 33.529 58.153 -74.565 1.00 82.25 79 ALA A CA 1
ATOM 595 C C . ALA A 1 79 ? 34.441 56.987 -74.143 1.00 82.25 79 ALA A C 1
ATOM 597 O O . ALA A 1 79 ? 33.940 55.949 -73.716 1.00 82.25 79 ALA A O 1
ATOM 598 N N . SER A 1 80 ? 35.763 57.172 -74.203 1.00 85.88 80 SER A N 1
ATOM 599 C CA . SER A 1 80 ? 36.755 56.193 -73.740 1.00 85.88 80 SER A CA 1
ATOM 600 C C . SER A 1 80 ? 36.677 55.964 -72.226 1.00 85.88 80 SER A C 1
ATOM 602 O O . SER A 1 80 ? 36.634 54.821 -71.767 1.00 85.88 80 SER A O 1
ATOM 604 N N . ILE A 1 81 ? 36.565 57.043 -71.443 1.00 83.44 81 ILE A N 1
ATOM 605 C CA . ILE A 1 81 ? 36.367 56.977 -69.988 1.00 83.44 81 ILE A CA 1
ATOM 606 C C . ILE A 1 81 ? 35.055 56.257 -69.669 1.00 83.44 81 ILE A C 1
ATOM 608 O O . ILE A 1 81 ? 35.059 55.298 -68.903 1.00 83.44 81 ILE A O 1
ATOM 612 N N . LYS A 1 82 ? 33.956 56.632 -70.328 1.00 87.31 82 LYS A N 1
ATOM 613 C CA . LYS A 1 82 ? 32.638 56.013 -70.142 1.00 87.31 82 LYS A CA 1
ATOM 614 C C . LYS A 1 82 ? 32.620 54.529 -70.515 1.00 87.31 82 LYS A C 1
ATOM 616 O O . LYS A 1 82 ? 31.928 53.740 -69.874 1.00 87.31 82 LYS A O 1
ATOM 621 N N . GLU A 1 83 ? 33.370 54.117 -71.534 1.00 87.25 83 GLU A N 1
ATOM 622 C CA . GLU A 1 83 ? 33.504 52.701 -71.886 1.00 87.25 83 GLU A CA 1
ATOM 623 C C . GLU A 1 83 ? 34.325 51.934 -70.843 1.00 87.25 83 GLU A C 1
ATOM 625 O O . GLU A 1 83 ? 33.944 50.834 -70.441 1.00 87.25 83 GLU A O 1
ATOM 630 N N . ARG A 1 84 ? 35.399 52.532 -70.318 1.00 83.75 84 ARG A N 1
ATOM 631 C CA . ARG A 1 84 ? 36.192 51.940 -69.234 1.00 83.75 84 ARG A CA 1
ATOM 632 C C . ARG A 1 84 ? 35.397 51.845 -67.929 1.00 83.75 84 ARG A C 1
ATOM 634 O O . ARG A 1 84 ? 35.461 50.823 -67.253 1.00 83.75 84 ARG A O 1
ATOM 641 N N . GLU A 1 85 ? 34.581 52.846 -67.613 1.00 85.50 85 GLU A N 1
ATOM 642 C CA . GLU A 1 85 ? 33.622 52.810 -66.503 1.00 85.50 85 GLU A CA 1
ATOM 643 C C . GLU A 1 85 ? 32.597 51.688 -66.681 1.00 85.50 85 GLU A C 1
ATOM 645 O O . GLU A 1 85 ? 32.353 50.927 -65.746 1.00 85.50 85 GLU A O 1
ATOM 650 N N . ARG A 1 86 ? 32.042 51.511 -67.887 1.00 90.38 86 ARG A N 1
ATOM 651 C CA . ARG A 1 86 ? 31.145 50.385 -68.197 1.00 90.38 86 ARG A CA 1
ATOM 652 C C . ARG A 1 86 ? 31.838 49.037 -68.036 1.00 90.38 86 ARG A C 1
ATOM 654 O O . ARG A 1 86 ? 31.222 48.102 -67.527 1.00 90.38 86 ARG A O 1
ATOM 661 N N . GLN A 1 87 ? 33.099 48.913 -68.443 1.00 88.25 87 GLN A N 1
ATOM 662 C CA . GLN A 1 87 ? 33.880 47.689 -68.248 1.00 88.25 87 GLN A CA 1
ATOM 663 C C . GLN A 1 87 ? 34.112 47.395 -66.762 1.00 88.25 87 GLN A C 1
ATOM 665 O O . GLN A 1 87 ? 33.886 46.265 -66.331 1.00 88.25 87 GLN A O 1
ATOM 670 N N . VAL A 1 88 ? 34.472 48.404 -65.964 1.00 89.31 88 VAL A N 1
ATOM 671 C CA . VAL A 1 88 ? 34.630 48.268 -64.507 1.00 89.31 88 VAL A CA 1
ATOM 672 C C . VAL A 1 88 ? 33.300 47.908 -63.841 1.00 89.31 88 VAL A C 1
ATOM 674 O O . VAL A 1 88 ? 33.258 46.994 -63.021 1.00 89.31 88 VAL A O 1
ATOM 677 N N . GLN A 1 89 ? 32.195 48.549 -64.230 1.00 86.75 89 GLN A N 1
ATOM 678 C CA . GLN A 1 89 ? 30.858 48.226 -63.724 1.00 86.75 89 GLN A CA 1
ATOM 679 C C . GLN A 1 89 ? 30.447 46.788 -64.064 1.00 86.75 89 GLN A C 1
ATOM 681 O O . GLN A 1 89 ? 29.912 46.088 -63.206 1.00 86.75 89 GLN A O 1
ATOM 686 N N . ARG A 1 90 ? 30.728 46.317 -65.286 1.00 89.56 90 ARG A N 1
ATOM 687 C CA . ARG A 1 90 ? 30.483 44.922 -65.688 1.00 89.56 90 ARG A CA 1
ATOM 688 C C . ARG A 1 90 ? 31.335 43.947 -64.876 1.00 89.56 90 ARG A C 1
ATOM 690 O O . ARG A 1 90 ? 30.796 42.971 -64.369 1.00 89.56 90 ARG A O 1
ATOM 697 N N . ALA A 1 91 ? 32.629 44.220 -64.711 1.00 89.62 91 ALA A N 1
ATOM 698 C CA . ALA A 1 91 ? 33.528 43.378 -63.923 1.00 89.62 91 ALA A CA 1
ATOM 699 C C . ALA A 1 91 ? 33.102 43.304 -62.446 1.00 89.62 91 ALA A C 1
ATOM 701 O O . ALA A 1 91 ? 33.056 42.217 -61.867 1.00 89.62 91 ALA A O 1
ATOM 702 N N . LEU A 1 92 ? 32.711 44.439 -61.857 1.00 89.56 92 LEU A N 1
ATOM 703 C CA . LEU A 1 92 ? 32.190 44.505 -60.494 1.00 89.56 92 LEU A CA 1
ATOM 704 C C . LEU A 1 92 ? 30.869 43.733 -60.359 1.00 89.56 92 LEU A C 1
ATOM 706 O O . LEU A 1 92 ? 30.706 42.968 -59.412 1.00 89.56 92 LEU A O 1
ATOM 710 N N . ALA A 1 93 ? 29.950 43.873 -61.320 1.00 90.31 93 ALA A N 1
ATOM 711 C CA . ALA A 1 93 ? 28.689 43.135 -61.328 1.00 90.31 93 ALA A CA 1
ATOM 712 C C . ALA A 1 93 ? 28.900 41.613 -61.426 1.00 90.31 93 ALA A C 1
ATOM 714 O O . ALA A 1 93 ? 28.200 40.858 -60.750 1.00 90.31 93 ALA A O 1
ATOM 715 N N . THR A 1 94 ? 29.872 41.153 -62.219 1.00 90.62 94 THR A N 1
ATOM 716 C CA . THR A 1 94 ? 30.240 39.730 -62.299 1.00 90.62 94 THR A CA 1
ATOM 717 C C . THR A 1 94 ? 30.844 39.237 -60.983 1.00 90.62 94 THR A C 1
ATOM 719 O O . THR A 1 94 ? 30.371 38.244 -60.438 1.00 90.62 94 THR A O 1
ATOM 722 N N . SER A 1 95 ? 31.801 39.973 -60.406 1.00 91.56 95 SER A N 1
ATOM 723 C CA . SER A 1 95 ? 32.433 39.606 -59.129 1.00 91.56 95 SER A CA 1
ATOM 724 C C . SER A 1 95 ? 31.436 39.537 -57.964 1.00 91.56 95 SER A C 1
ATOM 726 O O . SER A 1 95 ? 31.528 38.638 -57.128 1.00 91.56 95 SER A O 1
ATOM 728 N N . LEU A 1 96 ? 30.459 40.449 -57.911 1.00 88.12 96 LEU A N 1
ATOM 729 C CA . LEU A 1 96 ? 29.393 40.407 -56.906 1.00 88.12 96 LEU A CA 1
ATOM 730 C C . LEU A 1 96 ? 28.490 39.181 -57.087 1.00 88.12 96 LEU A C 1
ATOM 732 O O . LEU A 1 96 ? 28.227 38.484 -56.113 1.00 88.12 96 LEU A O 1
ATOM 736 N N . ARG A 1 97 ? 28.085 38.863 -58.327 1.00 88.75 97 ARG A N 1
ATOM 737 C CA . ARG A 1 97 ? 27.287 37.659 -58.620 1.00 88.75 97 ARG A CA 1
ATOM 738 C C . ARG A 1 97 ? 28.007 36.376 -58.222 1.00 88.75 97 ARG A C 1
ATOM 740 O O . ARG A 1 97 ? 27.368 35.472 -57.694 1.00 88.75 97 ARG A O 1
ATOM 747 N N . ASP A 1 98 ? 29.306 36.280 -58.480 1.00 88.25 98 ASP A N 1
ATOM 748 C CA . ASP A 1 98 ? 30.073 35.082 -58.140 1.00 88.25 98 ASP A CA 1
ATOM 749 C C . ASP A 1 98 ? 30.276 34.954 -56.622 1.00 88.25 98 ASP A C 1
ATOM 751 O O . ASP A 1 98 ? 30.051 33.878 -56.070 1.00 88.25 98 ASP A O 1
ATOM 755 N N . ARG A 1 99 ? 30.526 36.066 -55.914 1.00 88.38 99 ARG A N 1
ATOM 756 C CA . ARG A 1 99 ? 30.547 36.101 -54.440 1.00 88.38 99 ARG A CA 1
ATOM 757 C C . ARG A 1 99 ? 29.202 35.703 -53.827 1.00 88.38 99 ARG A C 1
ATOM 759 O O . ARG A 1 99 ? 29.164 35.014 -52.808 1.00 88.38 99 ARG A O 1
ATOM 766 N N . ASP A 1 100 ? 28.093 36.136 -54.421 1.00 88.31 100 ASP A N 1
ATOM 767 C CA . ASP A 1 100 ? 26.755 35.772 -53.953 1.00 88.31 100 ASP A CA 1
ATOM 768 C C . ASP A 1 100 ? 26.458 34.284 -54.193 1.00 88.31 100 ASP A C 1
ATOM 770 O O . ASP A 1 100 ? 25.941 33.621 -53.293 1.00 88.31 100 ASP A O 1
ATOM 774 N N . LYS A 1 101 ? 26.873 33.715 -55.336 1.00 92.00 101 LYS A N 1
ATOM 775 C CA . LYS A 1 101 ? 26.788 32.263 -55.590 1.00 92.00 101 LYS A CA 1
ATOM 776 C C . LYS A 1 101 ? 27.611 31.448 -54.593 1.00 92.00 101 LYS A C 1
ATOM 778 O O . LYS A 1 101 ? 27.118 30.434 -54.106 1.00 92.00 101 LYS A O 1
ATOM 783 N N . GLU A 1 102 ? 28.832 31.875 -54.271 1.00 89.38 102 GLU A N 1
ATOM 784 C CA . GLU A 1 102 ? 29.676 31.210 -53.267 1.00 89.38 102 GLU A CA 1
ATOM 785 C C . GLU A 1 102 ? 29.027 31.245 -51.881 1.00 89.38 102 GLU A C 1
ATOM 787 O O . GLU A 1 102 ? 28.943 30.221 -51.204 1.00 89.38 102 GLU A O 1
ATOM 792 N N . ARG A 1 103 ? 28.481 32.397 -51.472 1.00 87.81 103 ARG A N 1
ATOM 793 C CA . ARG A 1 103 ? 27.732 32.525 -50.210 1.00 87.81 103 ARG A CA 1
ATOM 794 C C . ARG A 1 103 ? 26.504 31.626 -50.181 1.00 87.81 103 ARG A C 1
ATOM 796 O O . ARG A 1 103 ? 26.220 31.022 -49.151 1.00 87.81 103 ARG A O 1
ATOM 803 N N . GLU A 1 104 ? 25.757 31.544 -51.279 1.00 89.56 104 GLU A N 1
ATOM 804 C CA . GLU A 1 104 ? 24.624 30.625 -51.381 1.00 89.56 104 GLU A CA 1
ATOM 805 C C . GLU A 1 104 ? 25.058 29.162 -51.307 1.00 89.56 104 GLU A C 1
ATOM 807 O O . GLU A 1 104 ? 24.398 28.375 -50.631 1.00 89.56 104 GLU A O 1
ATOM 812 N N . PHE A 1 105 ? 26.158 28.793 -51.965 1.00 92.56 105 PHE A N 1
ATOM 813 C CA . PHE A 1 105 ? 26.717 27.446 -51.896 1.00 92.56 105 PHE A CA 1
ATOM 814 C C . PHE A 1 105 ? 27.133 27.092 -50.467 1.00 92.56 105 PHE A C 1
ATOM 816 O O . PHE A 1 105 ? 26.683 26.072 -49.955 1.00 92.56 105 PHE A O 1
ATOM 823 N N . HIS A 1 106 ? 27.882 27.963 -49.784 1.00 89.88 106 HIS A N 1
ATOM 824 C CA . HIS A 1 106 ? 28.261 27.765 -48.384 1.00 89.88 106 HIS A CA 1
ATOM 825 C C . HIS A 1 106 ? 27.045 27.650 -47.463 1.00 89.88 106 HIS A C 1
ATOM 827 O O . HIS A 1 106 ? 26.986 26.732 -46.657 1.00 89.88 106 HIS A O 1
ATOM 833 N N . LYS A 1 107 ? 26.025 28.503 -47.623 1.00 91.81 107 LYS A N 1
ATOM 834 C CA . LYS A 1 107 ? 24.781 28.389 -46.841 1.00 91.81 107 LYS A CA 1
ATOM 835 C C . LYS A 1 107 ? 24.055 27.067 -47.093 1.00 91.81 107 LYS A C 1
ATOM 837 O O . LYS A 1 107 ? 23.495 26.495 -46.161 1.00 91.81 107 LYS A O 1
ATOM 842 N N . ARG A 1 108 ? 24.025 26.589 -48.344 1.00 89.81 108 ARG A N 1
ATOM 843 C CA . ARG A 1 108 ? 23.425 25.290 -48.694 1.00 89.81 108 ARG A CA 1
ATOM 844 C C . ARG A 1 108 ? 24.226 24.138 -48.093 1.00 89.81 108 ARG A C 1
ATOM 846 O O . ARG A 1 108 ? 23.619 23.246 -47.514 1.00 89.81 108 ARG A O 1
ATOM 853 N N . ASP A 1 109 ? 25.550 24.179 -48.190 1.00 91.69 109 ASP A N 1
ATOM 854 C CA . ASP A 1 109 ? 26.444 23.167 -47.628 1.00 91.69 109 ASP A CA 1
ATOM 855 C C . ASP A 1 109 ? 26.354 23.124 -46.095 1.00 91.69 109 ASP A C 1
ATOM 857 O O . ASP A 1 109 ? 26.117 22.068 -45.519 1.00 91.69 109 ASP A O 1
ATOM 861 N N . GLU A 1 110 ? 26.384 24.274 -45.421 1.00 90.94 110 GLU A N 1
ATOM 862 C CA . GLU A 1 110 ? 26.177 24.376 -43.972 1.00 90.94 110 GLU A CA 1
ATOM 863 C C . GLU A 1 110 ? 24.799 23.854 -43.546 1.00 90.94 110 GLU A C 1
ATOM 865 O O . GLU A 1 110 ? 24.686 23.156 -42.536 1.00 90.94 110 GLU A O 1
ATOM 870 N N . ALA A 1 111 ? 23.746 24.148 -44.318 1.00 93.38 111 ALA A N 1
ATOM 871 C CA . ALA A 1 111 ? 22.408 23.625 -44.060 1.00 93.38 111 ALA A CA 1
ATOM 872 C C . ALA A 1 111 ? 22.343 22.097 -44.233 1.00 93.38 111 ALA A C 1
ATOM 874 O O . ALA A 1 111 ? 21.695 21.418 -43.432 1.00 93.38 111 ALA A O 1
ATOM 875 N N . VAL A 1 112 ? 23.030 21.542 -45.240 1.00 92.69 112 VAL A N 1
ATOM 876 C CA . VAL A 1 112 ? 23.152 20.089 -45.442 1.00 92.69 112 VAL A CA 1
ATOM 877 C C . VAL A 1 112 ? 23.931 19.457 -44.290 1.00 92.69 112 VAL A C 1
ATOM 879 O O . VAL A 1 112 ? 23.420 18.533 -43.660 1.00 92.69 112 VAL A O 1
ATOM 882 N N . GLN A 1 113 ? 25.090 20.003 -43.924 1.00 93.44 113 GLN A N 1
ATOM 883 C CA . GLN A 1 113 ? 25.905 19.516 -42.811 1.00 93.44 113 GLN A CA 1
ATOM 884 C C . GLN A 1 113 ? 25.185 19.620 -41.459 1.00 93.44 113 GLN A C 1
ATOM 886 O O . GLN A 1 113 ? 25.318 18.747 -40.602 1.00 93.44 113 GLN A O 1
ATOM 891 N N . GLU A 1 114 ? 24.425 20.688 -41.209 1.00 93.25 114 GLU A N 1
ATOM 892 C CA . GLU A 1 114 ? 23.606 20.812 -39.999 1.00 93.25 114 GLU A CA 1
ATOM 893 C C . GLU A 1 114 ? 22.499 19.756 -39.973 1.00 93.25 114 GLU A C 1
ATOM 895 O O . GLU A 1 114 ? 22.305 19.094 -38.952 1.00 93.25 114 GLU A O 1
ATOM 900 N N . ARG A 1 115 ? 21.824 19.520 -41.102 1.00 93.44 115 ARG A N 1
ATOM 901 C CA . ARG A 1 115 ? 20.817 18.461 -41.211 1.00 93.44 115 ARG A CA 1
ATOM 902 C C . ARG A 1 115 ? 21.426 17.077 -40.997 1.00 93.44 115 ARG A C 1
ATOM 904 O O . ARG A 1 115 ? 20.857 16.276 -40.260 1.00 93.44 115 ARG A O 1
ATOM 911 N N . GLU A 1 116 ? 22.580 16.793 -41.588 1.00 93.50 116 GLU A N 1
ATOM 912 C CA . GLU A 1 116 ? 23.303 15.535 -41.384 1.00 93.50 116 GLU A CA 1
ATOM 913 C C . GLU A 1 116 ? 23.689 15.345 -39.916 1.00 93.50 116 GLU A C 1
ATOM 915 O O . GLU A 1 116 ? 23.438 14.281 -39.347 1.00 93.50 116 GLU A O 1
ATOM 920 N N . ARG A 1 117 ? 24.198 16.391 -39.252 1.00 94.44 117 ARG A N 1
ATOM 921 C CA . ARG A 1 117 ? 24.484 16.362 -37.809 1.00 94.44 117 ARG A CA 1
ATOM 922 C C . ARG A 1 117 ? 23.227 16.102 -36.981 1.00 94.44 117 ARG A C 1
ATOM 924 O O . ARG A 1 117 ? 23.289 15.348 -36.009 1.00 94.44 117 ARG A O 1
ATOM 931 N N . GLN A 1 118 ? 22.083 16.677 -37.347 1.00 93.31 118 GLN A N 1
ATOM 932 C CA . GLN A 1 118 ? 20.809 16.410 -36.671 1.00 93.31 118 GLN A CA 1
ATOM 933 C C . GLN A 1 118 ? 20.345 14.966 -36.866 1.00 93.31 118 GLN A C 1
ATOM 935 O O . GLN A 1 118 ? 19.969 14.322 -35.888 1.00 93.31 118 GLN A O 1
ATOM 940 N N . VAL A 1 119 ? 20.432 14.431 -38.086 1.00 95.81 119 VAL A N 1
ATOM 941 C CA . VAL A 1 119 ? 20.108 13.026 -38.377 1.00 95.81 119 VAL A CA 1
ATOM 942 C C . VAL A 1 119 ? 21.021 12.090 -37.588 1.00 95.81 119 VAL A C 1
ATOM 944 O O . VAL A 1 119 ? 20.531 11.165 -36.945 1.00 95.81 119 VAL A O 1
ATOM 947 N N . GLN A 1 120 ? 22.330 12.355 -37.555 1.00 93.44 120 GLN A N 1
ATOM 948 C CA . GLN A 1 120 ? 23.286 11.563 -36.777 1.00 93.44 120 GLN A CA 1
ATOM 949 C C . GLN A 1 120 ? 22.980 11.602 -35.276 1.00 93.44 120 GLN A C 1
ATOM 951 O O . GLN A 1 120 ? 23.000 10.561 -34.620 1.00 93.44 120 GLN A O 1
ATOM 956 N N . ARG A 1 121 ? 22.648 12.777 -34.721 1.00 94.44 121 ARG A N 1
ATOM 957 C CA . ARG A 1 121 ? 22.237 12.909 -33.312 1.00 94.44 121 ARG A CA 1
ATOM 958 C C . ARG A 1 121 ? 20.946 12.144 -33.028 1.00 94.44 121 ARG A C 1
ATOM 960 O O . ARG A 1 121 ? 20.889 11.416 -32.043 1.00 94.44 121 ARG A O 1
ATOM 967 N N . ALA A 1 122 ? 19.932 12.287 -33.880 1.00 92.94 122 ALA A N 1
ATOM 968 C CA . ALA A 1 122 ? 18.654 11.597 -33.728 1.00 92.94 122 ALA A CA 1
ATOM 969 C C . ALA A 1 122 ? 18.826 10.073 -33.802 1.00 92.94 122 ALA A C 1
ATOM 971 O O . ALA A 1 122 ? 18.298 9.353 -32.956 1.00 92.94 122 ALA A O 1
ATOM 972 N N . LEU A 1 123 ? 19.631 9.587 -34.751 1.00 94.50 123 LEU A N 1
ATOM 973 C CA . LEU A 1 123 ? 19.967 8.174 -34.878 1.00 94.50 123 LEU A CA 1
ATOM 974 C C . LEU A 1 123 ? 20.727 7.666 -33.647 1.00 94.50 123 LEU A C 1
ATOM 976 O O . LEU A 1 123 ? 20.366 6.632 -33.096 1.00 94.50 123 LEU A O 1
ATOM 980 N N . ALA A 1 124 ? 21.737 8.400 -33.172 1.00 93.00 124 ALA A N 1
ATOM 981 C CA . ALA A 1 124 ? 22.500 8.022 -31.984 1.00 93.00 124 ALA A CA 1
ATOM 982 C C . ALA A 1 124 ? 21.620 7.944 -30.724 1.00 93.00 124 ALA A C 1
ATOM 984 O O . ALA A 1 124 ? 21.771 7.018 -29.928 1.00 93.00 124 ALA A O 1
ATOM 985 N N . THR A 1 125 ? 20.688 8.885 -30.550 1.00 93.50 125 THR A N 1
ATOM 986 C CA . THR A 1 125 ? 19.700 8.846 -29.462 1.00 93.50 125 THR A CA 1
ATOM 987 C C . THR A 1 125 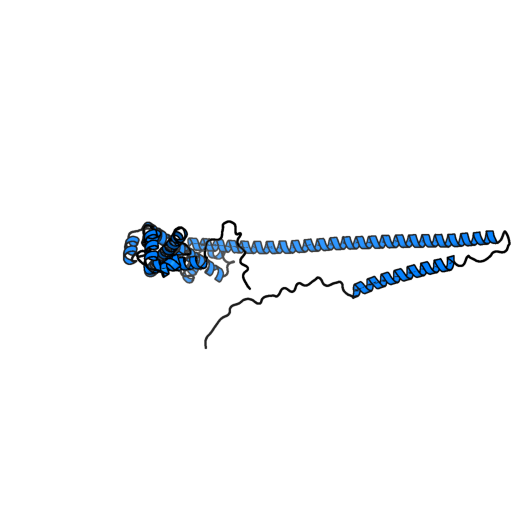? 18.769 7.646 -29.610 1.00 93.50 125 THR A C 1
ATOM 989 O O . THR A 1 125 ? 18.662 6.852 -28.682 1.00 93.50 125 THR A O 1
ATOM 992 N N . SER A 1 126 ? 18.184 7.445 -30.795 1.00 95.06 126 SER A N 1
ATOM 993 C CA . SER A 1 126 ? 17.277 6.324 -31.067 1.00 95.06 126 SER A CA 1
ATOM 994 C C . SER A 1 126 ? 17.933 4.962 -30.822 1.00 95.06 126 SER A C 1
ATOM 996 O O . SER A 1 126 ? 17.322 4.087 -30.211 1.00 95.06 126 SER A O 1
ATOM 998 N N . LEU A 1 127 ? 19.192 4.780 -31.236 1.00 92.38 127 LEU A N 1
ATOM 999 C CA . LEU A 1 127 ? 19.937 3.546 -30.986 1.00 92.38 127 LEU A CA 1
ATOM 1000 C C . LEU A 1 127 ? 20.139 3.300 -29.487 1.00 92.38 127 LEU A C 1
ATOM 1002 O O . LEU A 1 127 ? 19.858 2.200 -29.018 1.00 92.38 127 LEU A O 1
ATOM 1006 N N . ARG A 1 128 ? 20.549 4.330 -28.733 1.00 93.19 128 ARG A N 1
ATOM 1007 C CA . ARG A 1 128 ? 20.726 4.240 -27.274 1.00 93.19 128 ARG A CA 1
ATOM 1008 C C . ARG A 1 128 ? 19.423 3.933 -26.552 1.00 93.19 128 ARG A C 1
ATOM 1010 O O . ARG A 1 128 ? 19.431 3.162 -25.599 1.00 93.19 128 ARG A O 1
ATOM 1017 N N . ASP A 1 129 ? 18.323 4.543 -26.973 1.00 92.56 129 ASP A N 1
ATOM 1018 C CA . ASP A 1 129 ? 17.025 4.321 -26.342 1.00 92.56 129 ASP A CA 1
ATOM 1019 C C . ASP A 1 129 ? 16.516 2.904 -26.623 1.00 92.56 129 ASP A C 1
ATOM 1021 O O . ASP A 1 129 ? 16.074 2.227 -25.700 1.00 92.56 129 ASP A O 1
ATOM 1025 N N . ARG A 1 130 ? 16.717 2.395 -27.844 1.00 93.56 130 ARG A N 1
ATOM 1026 C CA . ARG A 1 130 ? 16.410 1.003 -28.196 1.00 93.56 130 ARG A CA 1
ATOM 1027 C C . ARG A 1 130 ? 17.263 -0.008 -27.422 1.00 93.56 130 ARG A C 1
ATOM 1029 O O . ARG A 1 130 ? 16.774 -1.077 -27.068 1.00 93.56 130 ARG A O 1
ATOM 1036 N N . ASP A 1 131 ? 18.537 0.296 -27.174 1.00 92.00 131 ASP A N 1
ATOM 1037 C CA . ASP A 1 131 ? 19.406 -0.556 -26.350 1.00 92.00 131 ASP A CA 1
ATOM 1038 C C . ASP A 1 131 ? 18.937 -0.593 -24.893 1.00 92.00 131 ASP A C 1
ATOM 1040 O O . ASP A 1 131 ? 18.773 -1.677 -24.335 1.00 92.00 131 ASP A O 1
ATOM 1044 N N . LYS A 1 132 ? 18.618 0.568 -24.309 1.00 95.06 132 LYS A N 1
ATOM 1045 C CA . LYS A 1 132 ? 18.039 0.644 -22.959 1.00 95.06 132 LYS A CA 1
ATOM 1046 C C . LYS A 1 132 ? 16.719 -0.109 -22.856 1.00 95.06 132 LYS A C 1
ATOM 1048 O O . LYS A 1 132 ? 16.481 -0.777 -21.858 1.00 95.06 132 LYS A O 1
ATOM 1053 N N . GLU A 1 133 ? 15.860 0.011 -23.865 1.00 93.94 133 GLU A N 1
ATOM 1054 C CA . GLU A 1 133 ? 14.568 -0.669 -23.903 1.00 93.94 133 GLU A CA 1
ATOM 1055 C C . GLU A 1 133 ? 14.750 -2.190 -23.931 1.00 93.94 133 GLU A C 1
ATOM 1057 O O . GLU A 1 133 ? 14.138 -2.901 -23.137 1.00 93.94 133 GLU A O 1
ATOM 1062 N N . ARG A 1 134 ? 15.682 -2.699 -24.746 1.00 93.50 134 ARG A N 1
ATOM 1063 C CA . ARG A 1 134 ? 16.041 -4.125 -24.742 1.00 93.50 134 ARG A CA 1
ATOM 1064 C C . ARG A 1 134 ? 16.562 -4.608 -23.392 1.00 93.50 134 ARG A C 1
ATOM 1066 O O . ARG A 1 134 ? 16.126 -5.654 -22.917 1.00 93.50 134 ARG A O 1
ATOM 1073 N N . GLU A 1 135 ? 17.485 -3.871 -22.776 1.00 90.88 135 GLU 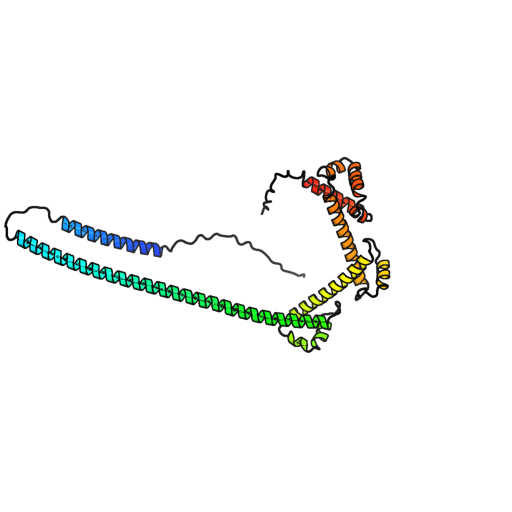A N 1
ATOM 1074 C CA . GLU A 1 135 ? 18.009 -4.215 -21.447 1.00 90.88 135 GLU A CA 1
ATOM 1075 C C . GLU A 1 135 ? 16.907 -4.190 -20.382 1.00 90.88 135 GLU A C 1
ATOM 1077 O O . GLU A 1 135 ? 16.844 -5.075 -19.525 1.00 90.88 135 GLU A O 1
ATOM 1082 N N . PHE A 1 136 ? 16.005 -3.208 -20.462 1.00 93.19 136 PHE A N 1
ATOM 1083 C CA . PHE A 1 136 ? 14.853 -3.106 -19.579 1.00 93.19 136 PHE A CA 1
ATOM 1084 C C . PHE A 1 136 ? 13.922 -4.309 -19.735 1.00 93.19 136 PHE A C 1
ATOM 1086 O O . PHE A 1 136 ? 13.586 -4.922 -18.727 1.00 93.19 136 PHE A O 1
ATOM 1093 N N . HIS A 1 137 ? 13.561 -4.692 -20.963 1.00 95.06 137 HIS A N 1
ATOM 1094 C CA . HIS A 1 137 ? 12.717 -5.862 -21.215 1.00 95.06 137 HIS A CA 1
ATOM 1095 C C . HIS A 1 137 ? 13.355 -7.149 -20.708 1.00 95.06 137 HIS A C 1
ATOM 1097 O O . HIS A 1 137 ? 12.709 -7.897 -19.983 1.00 95.06 137 HIS A O 1
ATOM 1103 N N . LYS A 1 138 ? 14.646 -7.362 -20.983 1.00 93.56 138 LYS A N 1
ATOM 1104 C CA . LYS A 1 138 ? 15.375 -8.537 -20.489 1.00 93.56 138 LYS A CA 1
ATOM 1105 C C . LYS A 1 138 ? 15.344 -8.624 -18.960 1.00 93.56 138 LYS A C 1
ATOM 1107 O O . LYS A 1 138 ? 15.150 -9.691 -18.377 1.00 93.56 138 LYS A O 1
ATOM 1112 N N . ARG A 1 139 ? 15.528 -7.485 -18.288 1.00 95.12 139 ARG A N 1
ATOM 1113 C CA . ARG A 1 139 ? 15.455 -7.413 -16.828 1.00 95.12 139 ARG A CA 1
ATOM 1114 C C . ARG A 1 139 ? 14.027 -7.602 -16.318 1.00 95.12 139 ARG A C 1
ATOM 1116 O O . ARG A 1 139 ? 13.851 -8.279 -15.309 1.00 95.12 139 ARG A O 1
ATOM 1123 N N . ASP A 1 140 ? 13.031 -7.023 -16.978 1.00 96.12 140 ASP A N 1
ATOM 1124 C CA . ASP A 1 140 ? 11.622 -7.154 -16.604 1.00 96.12 140 ASP A CA 1
ATOM 1125 C C . ASP A 1 140 ? 11.138 -8.603 -16.749 1.00 96.12 140 ASP A C 1
ATOM 1127 O O . ASP A 1 140 ? 10.549 -9.145 -15.819 1.00 96.12 140 ASP A O 1
ATOM 1131 N N . GLU A 1 141 ? 11.507 -9.288 -17.831 1.00 96.31 141 GLU A N 1
ATOM 1132 C CA . GLU A 1 141 ? 11.284 -10.727 -18.020 1.00 96.31 141 GLU A CA 1
ATOM 1133 C C . GLU A 1 141 ? 11.887 -11.542 -16.866 1.00 96.31 141 GLU A C 1
ATOM 1135 O O . GLU A 1 141 ? 11.211 -12.382 -16.267 1.00 96.31 141 GLU A O 1
ATOM 1140 N N . ALA A 1 142 ? 13.128 -11.244 -16.468 1.00 97.00 142 ALA A N 1
ATOM 1141 C CA . ALA A 1 142 ? 13.763 -11.895 -15.324 1.00 97.00 142 ALA A CA 1
ATOM 1142 C C . ALA A 1 142 ? 13.014 -11.624 -13.999 1.00 97.00 142 ALA A C 1
ATOM 1144 O O . ALA A 1 142 ? 12.882 -12.530 -13.168 1.00 97.00 142 ALA A O 1
ATOM 1145 N N . VAL A 1 143 ? 12.488 -10.406 -13.796 1.00 97.81 143 VAL A N 1
ATOM 1146 C CA . VAL A 1 143 ? 11.610 -10.065 -12.657 1.00 97.81 143 VAL A CA 1
ATOM 1147 C C . VAL A 1 143 ? 10.320 -10.879 -12.702 1.00 97.81 143 VAL A C 1
ATOM 1149 O O . VAL A 1 143 ? 9.934 -11.451 -11.681 1.00 97.81 143 VAL A O 1
ATOM 1152 N N . GLN A 1 144 ? 9.668 -10.973 -13.858 1.00 97.62 144 GLN A N 1
ATOM 1153 C CA . GLN A 1 144 ? 8.433 -11.733 -14.034 1.00 97.62 144 GLN A CA 1
ATOM 1154 C C . GLN A 1 144 ? 8.646 -13.226 -13.759 1.00 97.62 144 GLN A C 1
ATOM 1156 O O . GLN A 1 144 ? 7.900 -13.812 -12.971 1.00 97.62 144 GLN A O 1
ATOM 1161 N N . HIS A 1 145 ? 9.703 -13.831 -14.311 1.00 97.44 145 HIS A N 1
ATOM 1162 C CA . HIS A 1 145 ? 10.062 -15.225 -14.044 1.00 97.44 145 HIS A CA 1
ATOM 1163 C C . HIS A 1 145 ? 10.334 -15.476 -12.561 1.00 97.44 145 HIS A C 1
ATOM 1165 O O . HIS A 1 145 ? 9.852 -16.462 -11.995 1.00 97.44 145 HIS A O 1
ATOM 1171 N N . PHE A 1 146 ? 11.063 -14.573 -11.902 1.00 98.19 146 PHE A N 1
ATOM 1172 C CA . PHE A 1 146 ? 11.331 -14.701 -10.476 1.00 98.19 146 PHE A CA 1
ATOM 1173 C C . PHE A 1 146 ? 10.058 -14.555 -9.632 1.00 98.19 146 PHE A C 1
ATOM 1175 O O . PHE A 1 146 ? 9.843 -15.342 -8.713 1.00 98.19 146 PHE A O 1
ATOM 1182 N N . ASN A 1 147 ? 9.182 -13.605 -9.963 1.00 98.06 147 ASN A N 1
ATOM 1183 C CA . ASN A 1 147 ? 7.901 -13.418 -9.280 1.00 98.06 147 ASN A CA 1
ATOM 1184 C C . ASN A 1 147 ? 6.966 -14.621 -9.461 1.00 98.06 147 ASN A C 1
ATOM 1186 O O . ASN A 1 147 ? 6.321 -15.032 -8.498 1.00 98.06 147 ASN A O 1
ATOM 1190 N N . ALA A 1 148 ? 6.924 -15.222 -10.653 1.00 97.62 148 ALA A N 1
ATOM 1191 C CA . ALA A 1 148 ? 6.174 -16.453 -10.896 1.00 97.62 148 ALA A CA 1
ATOM 1192 C C . ALA A 1 148 ? 6.710 -17.609 -10.034 1.00 97.62 148 ALA A C 1
ATOM 1194 O O . ALA A 1 148 ? 5.946 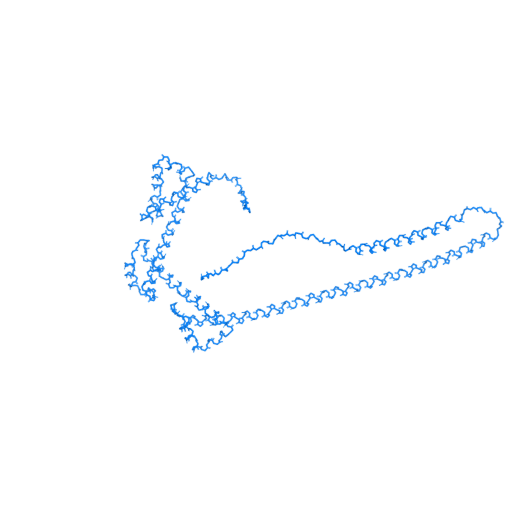-18.301 -9.363 1.00 97.62 148 ALA A O 1
ATOM 1195 N N . LEU A 1 149 ? 8.037 -17.758 -9.957 1.00 97.25 149 LEU A N 1
ATOM 1196 C CA . LEU A 1 149 ? 8.674 -18.761 -9.104 1.00 97.25 149 LEU A CA 1
ATOM 1197 C C . LEU A 1 149 ? 8.357 -18.546 -7.612 1.00 97.25 149 LEU A C 1
ATOM 1199 O O . LEU A 1 149 ? 8.078 -19.504 -6.886 1.00 97.25 149 LEU A O 1
ATOM 1203 N N . LEU A 1 150 ? 8.383 -17.292 -7.150 1.00 98.00 150 LEU A N 1
ATOM 1204 C CA . LEU A 1 150 ? 7.988 -16.925 -5.790 1.00 98.00 150 LEU A CA 1
ATOM 1205 C C . LEU A 1 150 ? 6.516 -17.257 -5.521 1.00 98.00 150 LEU A C 1
ATOM 1207 O O . LEU A 1 150 ? 6.211 -17.810 -4.466 1.00 98.00 150 LEU A O 1
ATOM 1211 N N . ALA A 1 151 ? 5.614 -16.959 -6.456 1.00 97.25 151 ALA A N 1
ATOM 1212 C CA . ALA A 1 151 ? 4.191 -17.257 -6.316 1.00 97.25 151 ALA A CA 1
ATOM 1213 C C . ALA A 1 151 ? 3.922 -18.763 -6.159 1.00 97.25 151 ALA A C 1
ATOM 1215 O O . ALA A 1 151 ? 3.097 -19.157 -5.331 1.00 97.25 151 ALA A O 1
ATOM 1216 N N . ASP A 1 152 ? 4.661 -19.599 -6.889 1.00 96.19 152 ASP A N 1
ATOM 1217 C CA . ASP A 1 152 ? 4.489 -21.049 -6.852 1.00 96.19 152 ASP A CA 1
ATOM 1218 C C . ASP A 1 152 ? 5.056 -21.681 -5.576 1.00 96.19 152 ASP A C 1
ATOM 1220 O O . ASP A 1 152 ? 4.373 -22.483 -4.923 1.00 96.19 152 ASP A O 1
ATOM 1224 N N . LEU A 1 153 ? 6.300 -21.327 -5.227 1.00 96.62 153 LEU A N 1
ATOM 1225 C CA . LEU A 1 153 ? 7.082 -22.009 -4.189 1.00 96.62 153 LEU A CA 1
ATOM 1226 C C . LEU A 1 153 ? 7.033 -21.319 -2.822 1.00 96.62 153 LEU A C 1
ATOM 1228 O O . LEU A 1 153 ? 7.123 -21.986 -1.792 1.00 96.62 153 LEU A O 1
ATOM 1232 N N . VAL A 1 154 ? 6.870 -19.996 -2.776 1.00 97.00 154 VAL A N 1
ATOM 1233 C CA . VAL A 1 154 ? 6.827 -19.225 -1.528 1.00 97.00 154 VAL A CA 1
ATOM 1234 C C . VAL A 1 154 ? 5.380 -18.856 -1.231 1.00 97.00 154 VAL A C 1
ATOM 1236 O O . VAL A 1 154 ? 4.904 -17.791 -1.604 1.00 97.00 154 VAL A O 1
ATOM 1239 N N . ARG A 1 155 ? 4.667 -19.742 -0.533 1.00 95.12 155 ARG A N 1
ATOM 1240 C CA . ARG A 1 155 ? 3.269 -19.506 -0.109 1.00 95.12 155 ARG A CA 1
ATOM 1241 C C . ARG A 1 155 ? 3.142 -19.050 1.343 1.00 95.12 155 ARG A C 1
ATOM 1243 O O . ARG A 1 155 ? 2.107 -18.521 1.738 1.00 95.12 155 ARG A O 1
ATOM 1250 N N . ASN A 1 156 ? 4.190 -19.260 2.139 1.00 93.25 156 ASN A N 1
ATOM 1251 C CA . ASN A 1 156 ? 4.227 -18.877 3.544 1.00 93.25 156 ASN A CA 1
ATOM 1252 C C . ASN A 1 156 ? 4.866 -17.479 3.696 1.00 93.25 156 ASN A C 1
ATOM 1254 O O . ASN A 1 156 ? 6.038 -17.328 3.347 1.00 93.25 156 ASN A O 1
ATOM 1258 N N . PRO A 1 157 ? 4.146 -16.470 4.226 1.00 95.38 157 PRO A N 1
ATOM 1259 C CA . PRO A 1 157 ? 4.698 -15.129 4.443 1.00 95.38 157 PRO A CA 1
ATOM 1260 C C . PRO A 1 157 ? 5.788 -15.075 5.522 1.00 95.38 157 PRO A C 1
ATOM 1262 O O . PRO A 1 157 ? 6.563 -14.126 5.546 1.00 95.38 157 PRO A O 1
ATOM 1265 N N . ASP A 1 158 ? 5.861 -16.068 6.412 1.00 94.19 158 ASP A N 1
ATOM 1266 C CA . ASP A 1 158 ? 6.810 -16.084 7.531 1.00 94.19 158 ASP A CA 1
ATOM 1267 C C . ASP A 1 158 ? 8.142 -16.781 7.174 1.00 94.19 158 ASP A C 1
ATOM 1269 O O . ASP A 1 158 ? 9.000 -16.963 8.041 1.00 94.19 158 ASP A O 1
ATOM 1273 N N . LEU A 1 159 ? 8.316 -17.184 5.907 1.00 95.12 159 LEU A N 1
ATOM 1274 C CA . LEU A 1 159 ? 9.545 -17.799 5.405 1.00 95.12 159 LEU A CA 1
ATOM 1275 C C . LEU A 1 159 ? 10.692 -16.780 5.424 1.00 95.12 159 LEU A C 1
ATOM 1277 O O . LEU A 1 159 ? 10.514 -15.621 5.047 1.00 95.12 159 LEU A O 1
ATOM 1281 N N . THR A 1 160 ? 11.894 -17.200 5.816 1.00 96.25 160 THR A N 1
ATOM 1282 C CA . THR A 1 160 ? 13.067 -16.320 5.727 1.00 96.25 160 THR A CA 1
ATOM 1283 C C . THR A 1 160 ? 13.691 -16.374 4.335 1.00 96.25 160 THR A C 1
ATOM 1285 O O . THR A 1 160 ? 13.621 -17.393 3.645 1.00 96.25 160 THR A O 1
ATOM 1288 N N . TRP A 1 161 ? 14.395 -15.310 3.930 1.00 97.31 161 TRP A N 1
ATOM 1289 C CA . TRP A 1 161 ? 15.100 -15.295 2.643 1.00 97.31 161 TRP A CA 1
ATOM 1290 C C . TRP A 1 161 ? 16.105 -16.446 2.504 1.00 97.31 161 TRP A C 1
ATOM 1292 O O . TRP A 1 161 ? 16.245 -17.022 1.429 1.00 97.31 161 TRP A O 1
ATOM 1302 N N . ARG A 1 162 ? 16.788 -16.831 3.592 1.00 96.44 162 ARG A N 1
ATOM 1303 C CA . ARG A 1 162 ? 17.767 -17.932 3.565 1.00 96.44 162 ARG A CA 1
ATOM 1304 C C . ARG A 1 162 ? 17.102 -19.270 3.240 1.00 96.44 162 ARG A C 1
ATOM 1306 O O . ARG A 1 162 ? 17.618 -20.016 2.409 1.00 96.44 162 ARG A O 1
ATOM 1313 N N . GLU A 1 163 ? 15.969 -19.556 3.876 1.00 96.25 163 GLU A N 1
ATOM 1314 C CA . GLU A 1 163 ? 15.190 -20.777 3.649 1.00 96.25 163 GLU A CA 1
ATOM 1315 C C . GLU A 1 163 ? 14.571 -20.776 2.252 1.00 96.25 163 GLU A C 1
ATOM 1317 O O . GLU A 1 163 ? 14.754 -21.736 1.502 1.00 96.25 163 GLU A O 1
ATOM 1322 N N . ALA A 1 164 ? 13.930 -19.667 1.873 1.00 96.88 164 ALA A N 1
ATOM 1323 C CA . ALA A 1 164 ? 13.339 -19.479 0.555 1.00 96.88 164 ALA A CA 1
ATOM 1324 C C . ALA A 1 164 ? 14.380 -19.676 -0.546 1.00 96.88 164 ALA A C 1
ATOM 1326 O O . ALA A 1 164 ? 14.204 -20.501 -1.434 1.00 96.88 164 ALA A O 1
ATOM 1327 N N . LYS A 1 165 ? 15.531 -19.004 -0.450 1.00 96.06 165 LYS A N 1
ATOM 1328 C CA . LYS A 1 165 ? 16.624 -19.116 -1.421 1.00 96.06 165 LYS A CA 1
ATOM 1329 C C . LYS A 1 165 ? 17.125 -20.551 -1.573 1.00 96.06 165 LYS A C 1
ATOM 1331 O O . LYS A 1 165 ? 17.444 -20.957 -2.688 1.00 96.06 165 LYS A O 1
ATOM 1336 N N . LYS A 1 166 ? 17.201 -21.325 -0.483 1.00 96.25 166 LYS A N 1
ATOM 1337 C CA . LYS A 1 166 ? 17.595 -22.743 -0.536 1.00 96.25 166 LYS A CA 1
ATOM 1338 C C . LYS A 1 166 ? 16.572 -23.590 -1.300 1.00 96.25 166 LYS A C 1
ATOM 1340 O O . LYS A 1 166 ? 16.978 -24.533 -1.970 1.00 96.25 166 LYS A O 1
ATOM 1345 N N . GLN A 1 167 ? 15.283 -23.272 -1.200 1.00 94.88 167 GLN A N 1
ATOM 1346 C CA . GLN A 1 167 ? 14.217 -23.951 -1.944 1.00 94.88 167 GLN A CA 1
ATOM 1347 C C . GLN A 1 167 ? 14.195 -23.517 -3.413 1.00 94.88 167 GLN A C 1
ATOM 1349 O O . GLN A 1 167 ? 14.249 -24.367 -4.294 1.00 94.88 167 GLN A O 1
ATOM 1354 N N . LEU A 1 168 ? 14.223 -22.206 -3.671 1.00 96.06 168 LEU A N 1
ATOM 1355 C CA . LEU A 1 168 ? 14.193 -21.618 -5.012 1.00 96.06 168 LEU A CA 1
ATOM 1356 C C . LEU A 1 168 ? 15.343 -22.134 -5.885 1.00 96.06 168 LEU A C 1
ATOM 1358 O O . LEU A 1 168 ? 15.120 -22.491 -7.031 1.00 96.06 168 LEU A O 1
ATOM 1362 N N . LYS A 1 169 ? 16.557 -22.258 -5.332 1.00 95.69 169 LYS A N 1
ATOM 1363 C CA . LYS A 1 169 ? 17.733 -22.767 -6.061 1.00 95.69 169 LYS A CA 1
ATOM 1364 C C . LYS A 1 169 ? 17.630 -24.220 -6.537 1.00 95.69 169 LYS A C 1
ATOM 1366 O O . LYS A 1 169 ? 18.457 -24.628 -7.344 1.00 95.69 169 LYS A O 1
ATOM 1371 N N . LYS A 1 170 ? 16.699 -25.013 -5.998 1.00 96.25 170 LYS A N 1
ATOM 1372 C CA . LYS A 1 170 ? 16.474 -26.393 -6.455 1.00 96.25 170 LYS A CA 1
ATOM 1373 C C . LYS A 1 170 ? 15.595 -26.453 -7.703 1.00 96.25 170 LYS A C 1
ATOM 1375 O O . LYS A 1 170 ? 15.589 -27.478 -8.373 1.00 96.25 170 LYS A O 1
ATOM 1380 N N . ASP A 1 171 ? 14.841 -25.394 -7.985 1.00 96.50 171 ASP A N 1
ATOM 1381 C CA . ASP A 1 171 ? 13.988 -25.298 -9.164 1.00 96.50 171 ASP A CA 1
ATOM 1382 C C . ASP A 1 171 ? 14.821 -24.814 -10.358 1.00 96.50 171 ASP A C 1
ATOM 1384 O O . ASP A 1 171 ? 15.553 -23.825 -10.259 1.00 96.50 171 ASP A O 1
ATOM 1388 N N . HIS A 1 172 ? 14.705 -25.509 -11.492 1.00 94.94 172 HIS A N 1
ATOM 1389 C CA . HIS A 1 172 ? 15.426 -25.170 -12.720 1.00 94.94 172 HIS A CA 1
ATOM 1390 C C . HIS A 1 172 ? 15.148 -23.731 -13.180 1.00 94.94 172 HIS A C 1
ATOM 1392 O O . HIS A 1 172 ? 16.047 -23.064 -13.679 1.00 94.94 172 HIS A O 1
ATOM 1398 N N . ARG A 1 173 ? 13.942 -23.202 -12.936 1.00 94.81 173 ARG A N 1
ATOM 1399 C CA . ARG A 1 173 ? 13.542 -21.846 -13.342 1.00 94.81 173 ARG A CA 1
ATOM 1400 C C . ARG A 1 173 ? 14.309 -20.744 -12.612 1.00 94.81 173 ARG A C 1
ATOM 1402 O O . ARG A 1 173 ? 14.252 -19.593 -13.031 1.00 94.81 173 ARG A O 1
ATOM 1409 N N . TYR A 1 174 ? 15.042 -21.052 -11.539 1.00 95.19 174 TYR A N 1
ATOM 1410 C CA . TYR A 1 174 ? 15.846 -20.054 -10.831 1.00 95.19 174 TYR A CA 1
ATOM 1411 C C . TYR A 1 174 ? 16.943 -19.431 -11.710 1.00 95.19 174 TYR A C 1
ATOM 1413 O O . TYR A 1 174 ? 17.303 -18.271 -11.484 1.00 95.19 174 TYR A O 1
ATOM 1421 N N . SER A 1 175 ? 17.449 -20.165 -12.712 1.00 93.38 175 SER A N 1
ATOM 1422 C CA . SER A 1 175 ? 18.425 -19.643 -13.680 1.00 93.38 175 SER A CA 1
ATOM 1423 C C . SER A 1 175 ? 17.815 -18.630 -14.655 1.00 93.38 175 SER A C 1
ATOM 1425 O O . SER A 1 175 ? 18.505 -17.716 -15.089 1.00 93.38 175 SER A O 1
ATOM 1427 N N . LEU A 1 176 ? 16.502 -18.686 -14.919 1.00 93.19 176 LEU A N 1
ATOM 1428 C CA . LEU A 1 176 ? 15.807 -17.705 -15.774 1.00 93.19 176 LEU A CA 1
ATOM 1429 C C . LEU A 1 176 ? 15.824 -16.284 -15.186 1.00 93.19 176 LEU A C 1
ATOM 1431 O O . LEU A 1 176 ? 15.567 -15.310 -15.884 1.00 93.19 176 LEU A O 1
ATOM 1435 N N . ALA A 1 177 ? 16.145 -16.158 -13.897 1.00 93.50 177 ALA A N 1
ATOM 1436 C CA . ALA A 1 177 ? 16.298 -14.889 -13.204 1.00 93.50 177 ALA A CA 1
ATOM 1437 C C . ALA A 1 177 ? 17.776 -14.489 -13.009 1.00 93.50 177 ALA A C 1
ATOM 1439 O O . ALA A 1 177 ? 18.087 -13.753 -12.071 1.00 93.50 177 ALA A O 1
ATOM 1440 N N . GLU A 1 178 ? 18.725 -15.015 -13.790 1.00 91.25 178 GLU A N 1
ATOM 1441 C CA . GLU A 1 178 ? 20.167 -14.735 -13.634 1.00 91.25 178 GLU A CA 1
ATOM 1442 C C . GLU A 1 178 ? 20.546 -13.263 -13.823 1.00 91.25 178 GLU A C 1
ATOM 1444 O O . GLU A 1 178 ? 21.414 -12.778 -13.102 1.00 91.25 178 GLU A O 1
ATOM 1449 N N . GLU A 1 179 ? 19.820 -12.531 -14.670 1.00 91.88 179 GLU A N 1
ATOM 1450 C CA . GLU A 1 179 ? 19.989 -11.081 -14.881 1.00 91.88 179 GLU A CA 1
ATOM 1451 C C . GLU A 1 179 ? 19.680 -10.239 -13.627 1.00 91.88 179 GLU A C 1
ATOM 1453 O O . GLU A 1 179 ? 20.026 -9.058 -13.542 1.00 91.88 179 GLU A O 1
ATOM 1458 N N . LEU A 1 180 ? 19.012 -10.823 -12.624 1.00 94.94 180 LEU A N 1
ATOM 1459 C CA . LEU A 1 180 ? 18.760 -10.154 -11.353 1.00 94.94 180 LEU A CA 1
ATOM 1460 C C . LEU A 1 180 ? 19.905 -10.385 -10.371 1.00 94.94 180 LEU A C 1
ATOM 1462 O O . LEU A 1 180 ? 20.223 -11.515 -9.981 1.00 94.94 180 LEU A O 1
ATOM 1466 N N . ASN A 1 181 ? 20.428 -9.279 -9.851 1.00 95.00 181 ASN A N 1
ATOM 1467 C CA . ASN A 1 181 ? 21.393 -9.304 -8.765 1.00 95.00 181 ASN A CA 1
ATOM 1468 C C . ASN A 1 181 ? 20.779 -9.888 -7.484 1.00 95.00 181 ASN A C 1
ATOM 1470 O O . ASN A 1 181 ? 19.562 -9.914 -7.279 1.00 95.00 181 ASN A O 1
ATOM 1474 N N . LYS A 1 182 ? 21.645 -10.344 -6.574 1.00 95.00 182 LYS A N 1
ATOM 1475 C CA . LYS A 1 182 ? 21.237 -10.950 -5.297 1.00 95.00 182 LYS A CA 1
ATOM 1476 C C . LYS A 1 182 ? 20.283 -10.050 -4.498 1.00 95.00 182 LYS A C 1
ATOM 1478 O O . LYS A 1 182 ? 19.300 -10.562 -3.964 1.00 95.00 182 LYS A O 1
ATOM 1483 N N . ASP A 1 183 ? 20.571 -8.754 -4.439 1.00 96.44 183 ASP A N 1
ATOM 1484 C CA . ASP A 1 183 ? 19.800 -7.790 -3.648 1.00 96.44 183 ASP A CA 1
ATOM 1485 C C . ASP A 1 183 ? 18.415 -7.535 -4.257 1.00 96.44 183 ASP A C 1
ATOM 1487 O O . ASP A 1 183 ? 17.429 -7.426 -3.531 1.00 96.44 183 ASP A O 1
ATOM 1491 N N . ASP A 1 184 ? 18.305 -7.535 -5.589 1.00 96.88 184 ASP A N 1
ATOM 1492 C CA . ASP A 1 184 ? 17.013 -7.443 -6.273 1.00 96.88 184 ASP A CA 1
ATOM 1493 C C . ASP A 1 184 ? 16.137 -8.658 -5.982 1.00 96.88 184 ASP A C 1
ATOM 1495 O O . ASP A 1 184 ? 14.959 -8.502 -5.663 1.00 96.88 184 ASP A O 1
ATOM 1499 N N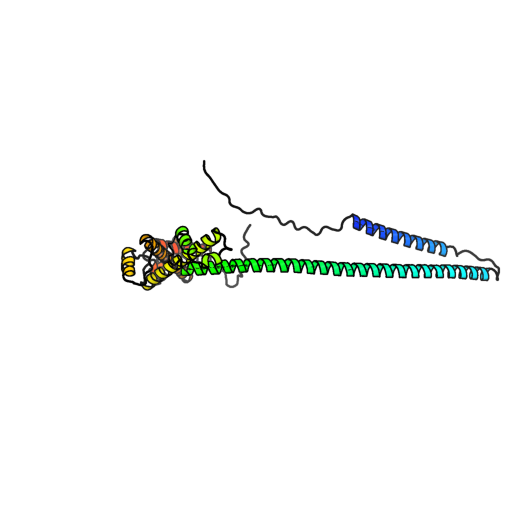 . LYS A 1 185 ? 16.712 -9.865 -6.025 1.00 97.06 185 LYS A N 1
ATOM 1500 C CA . LYS A 1 185 ? 15.982 -11.093 -5.684 1.00 97.06 185 LYS A CA 1
ATOM 1501 C C . LYS A 1 185 ? 15.489 -11.070 -4.232 1.00 97.06 185 LYS A C 1
ATOM 1503 O O . LYS A 1 185 ? 14.355 -11.452 -3.961 1.00 97.06 185 LYS A O 1
ATOM 1508 N N . GLU A 1 186 ? 16.309 -10.594 -3.296 1.00 97.69 186 GLU A N 1
ATOM 1509 C CA . GLU A 1 186 ? 15.927 -10.467 -1.882 1.00 97.69 186 GLU A CA 1
ATOM 1510 C C . GLU A 1 186 ? 14.843 -9.399 -1.660 1.00 97.69 186 GLU A C 1
ATOM 1512 O O . GLU A 1 186 ? 13.907 -9.604 -0.879 1.00 97.69 186 GLU A O 1
ATOM 1517 N N . ARG A 1 187 ? 14.915 -8.285 -2.398 1.00 98.12 187 ARG A N 1
ATOM 1518 C CA . ARG A 1 187 ? 13.889 -7.237 -2.399 1.00 98.12 187 ARG A CA 1
ATOM 1519 C C . ARG A 1 187 ? 12.553 -7.750 -2.939 1.00 98.12 187 ARG A C 1
ATOM 1521 O O . ARG A 1 187 ? 11.536 -7.558 -2.277 1.00 98.12 187 ARG A O 1
ATOM 1528 N N . LEU A 1 188 ? 12.552 -8.433 -4.086 1.00 98.12 188 LEU A N 1
ATOM 1529 C CA . LEU A 1 188 ? 11.348 -9.037 -4.677 1.00 98.12 188 LEU A CA 1
ATOM 1530 C C . LEU A 1 188 ? 10.737 -10.094 -3.751 1.00 98.12 188 LEU A C 1
ATOM 1532 O O . LEU A 1 188 ? 9.527 -10.110 -3.542 1.00 98.12 188 LEU A O 1
ATOM 1536 N N . PHE A 1 189 ? 11.571 -10.919 -3.115 1.00 98.44 189 PHE A N 1
ATOM 1537 C CA . PHE A 1 189 ? 11.117 -11.861 -2.095 1.00 98.44 189 PHE A CA 1
ATOM 1538 C C . PHE A 1 189 ? 10.427 -11.155 -0.922 1.00 98.44 189 PHE A C 1
ATOM 1540 O O . PHE A 1 189 ? 9.338 -11.559 -0.521 1.00 98.44 189 PHE A O 1
ATOM 1547 N N . SER A 1 190 ? 11.033 -10.089 -0.396 1.00 98.19 190 SER A N 1
ATOM 1548 C CA . SER A 1 190 ? 10.476 -9.319 0.724 1.00 98.19 190 SER A CA 1
ATOM 1549 C C . SER A 1 190 ? 9.159 -8.634 0.350 1.00 98.19 190 SER A C 1
ATOM 1551 O O . SER A 1 190 ? 8.226 -8.587 1.150 1.00 98.19 190 SER A O 1
ATOM 1553 N N . GLN A 1 191 ? 9.053 -8.135 -0.885 1.00 98.31 191 GLN A N 1
ATOM 1554 C CA . GLN A 1 191 ? 7.813 -7.583 -1.426 1.00 98.31 191 GLN A CA 1
ATOM 1555 C C . GLN A 1 191 ? 6.726 -8.661 -1.532 1.00 98.31 191 GLN A C 1
ATOM 1557 O O . GLN A 1 191 ? 5.589 -8.427 -1.122 1.00 98.31 191 GLN A O 1
ATOM 1562 N N . HIS A 1 192 ? 7.074 -9.850 -2.027 1.00 98.44 192 HIS A N 1
ATOM 1563 C CA . HIS A 1 192 ? 6.150 -10.978 -2.148 1.00 98.44 192 HIS A CA 1
ATOM 1564 C C . HIS A 1 192 ? 5.653 -11.477 -0.787 1.00 98.44 192 HIS A C 1
ATOM 1566 O O . HIS A 1 192 ? 4.445 -11.600 -0.580 1.00 98.44 192 HIS A O 1
ATOM 1572 N N . THR A 1 193 ? 6.543 -11.704 0.183 1.00 97.88 193 THR A N 1
ATOM 1573 C CA . THR A 1 193 ? 6.144 -12.142 1.532 1.00 97.88 193 THR A CA 1
ATOM 1574 C C . THR A 1 193 ? 5.336 -11.077 2.267 1.00 97.88 193 THR A C 1
ATOM 1576 O O . THR A 1 193 ? 4.361 -11.413 2.941 1.00 97.88 193 THR A O 1
ATOM 1579 N N . SER A 1 194 ? 5.656 -9.793 2.073 1.00 97.62 194 SER A N 1
ATOM 1580 C CA . SER A 1 194 ? 4.831 -8.684 2.560 1.00 97.62 194 SER A CA 1
ATOM 1581 C C . SER A 1 194 ? 3.434 -8.699 1.932 1.00 97.62 194 SER A C 1
ATOM 1583 O O . SER A 1 194 ? 2.440 -8.604 2.652 1.00 97.62 194 SER A O 1
ATOM 1585 N N . ALA A 1 195 ? 3.324 -8.904 0.614 1.00 97.88 195 ALA A N 1
ATOM 1586 C CA . ALA A 1 195 ? 2.039 -9.005 -0.074 1.00 97.88 195 ALA A CA 1
ATOM 1587 C C . ALA A 1 195 ? 1.205 -10.200 0.422 1.00 97.88 195 ALA A C 1
ATOM 1589 O O . ALA A 1 195 ? 0.001 -10.061 0.641 1.00 97.88 195 ALA A O 1
ATOM 1590 N N . LEU A 1 196 ? 1.827 -11.358 0.663 1.00 97.00 196 LEU A N 1
ATOM 1591 C CA . LEU A 1 196 ? 1.170 -12.514 1.282 1.00 97.00 196 LEU A CA 1
ATOM 1592 C C . LEU A 1 196 ? 0.712 -12.220 2.716 1.00 97.00 196 LEU A C 1
ATOM 1594 O O . LEU A 1 196 ? -0.407 -12.572 3.089 1.00 97.00 196 LEU A O 1
ATOM 1598 N N . GLY A 1 197 ? 1.551 -11.549 3.509 1.00 96.31 197 GLY A N 1
ATOM 1599 C CA . GLY A 1 197 ? 1.218 -11.122 4.866 1.00 96.31 197 GLY A CA 1
ATOM 1600 C C . GLY A 1 197 ? 0.029 -10.162 4.894 1.00 96.31 197 GLY A C 1
ATOM 1601 O O . GLY A 1 197 ? -0.887 -10.347 5.694 1.00 96.31 197 GLY A O 1
ATOM 1602 N N . ASN A 1 198 ? -0.008 -9.204 3.965 1.00 96.81 198 ASN A N 1
ATOM 1603 C CA . ASN A 1 198 ? -1.132 -8.286 3.785 1.00 96.81 198 ASN A CA 1
ATOM 1604 C C . ASN A 1 198 ? -2.407 -9.046 3.401 1.00 96.81 198 ASN A C 1
ATOM 1606 O O . ASN A 1 198 ? -3.406 -8.913 4.095 1.00 96.81 198 ASN A O 1
ATOM 1610 N N . LYS A 1 199 ? -2.357 -9.944 2.405 1.00 96.62 199 LYS A N 1
ATOM 1611 C CA . LYS A 1 199 ? -3.508 -10.793 2.040 1.00 96.62 199 LYS A CA 1
ATOM 1612 C C . LYS A 1 199 ? -4.022 -11.618 3.225 1.00 96.62 199 LYS A C 1
ATOM 1614 O O . LYS A 1 199 ? -5.230 -11.773 3.390 1.00 96.62 199 LYS A O 1
ATOM 1619 N N . ARG A 1 200 ? -3.124 -12.157 4.060 1.00 96.06 200 ARG A N 1
ATOM 1620 C CA . ARG A 1 200 ? -3.486 -12.885 5.289 1.00 96.06 200 ARG A CA 1
ATOM 1621 C C . ARG A 1 200 ? -4.207 -11.976 6.290 1.00 96.06 200 ARG A C 1
ATOM 1623 O O . ARG A 1 200 ? -5.246 -12.368 6.819 1.00 96.06 200 ARG A O 1
ATOM 1630 N N . ARG A 1 201 ? -3.682 -10.771 6.523 1.00 96.19 201 ARG A N 1
ATOM 1631 C CA . ARG A 1 201 ? -4.298 -9.759 7.392 1.00 96.19 201 ARG A CA 1
ATOM 1632 C C . ARG A 1 201 ? -5.664 -9.320 6.872 1.00 96.19 201 ARG A C 1
ATOM 1634 O O . ARG A 1 201 ? -6.593 -9.197 7.662 1.00 96.19 201 ARG A O 1
ATOM 1641 N N . ASP A 1 202 ? -5.805 -9.107 5.571 1.00 96.75 202 ASP A N 1
ATOM 1642 C CA . ASP A 1 202 ? -7.058 -8.640 4.977 1.00 96.75 202 ASP A CA 1
ATOM 1643 C C . ASP A 1 202 ? -8.161 -9.701 5.122 1.00 96.75 202 ASP A C 1
ATOM 1645 O O . ASP A 1 202 ? -9.288 -9.367 5.480 1.00 96.75 202 ASP A O 1
ATOM 1649 N N . LYS A 1 203 ? -7.820 -10.993 4.987 1.00 96.06 203 LYS A N 1
ATOM 1650 C CA . LYS A 1 203 ? -8.731 -12.103 5.322 1.00 96.06 203 LYS A CA 1
ATOM 1651 C C . LYS A 1 203 ? -9.158 -12.086 6.790 1.00 96.06 203 LYS A C 1
ATOM 1653 O O . LYS A 1 203 ? -10.341 -12.239 7.072 1.00 96.06 203 LYS A O 1
ATOM 1658 N N . LEU A 1 204 ? -8.221 -11.876 7.722 1.00 96.19 204 LEU A N 1
ATOM 1659 C CA . LEU A 1 204 ? -8.554 -11.759 9.147 1.00 96.19 204 LEU A CA 1
ATOM 1660 C C . LEU A 1 204 ? -9.526 -10.598 9.379 1.00 96.19 204 LEU A C 1
ATOM 1662 O O . LEU A 1 204 ? -10.534 -10.764 10.054 1.00 96.19 204 LEU A O 1
ATOM 1666 N N . ARG A 1 205 ? -9.242 -9.430 8.798 1.00 96.75 205 ARG A N 1
ATOM 1667 C CA . ARG A 1 205 ? -10.087 -8.237 8.929 1.00 96.75 205 ARG A CA 1
ATOM 1668 C C . ARG A 1 205 ? -11.481 -8.444 8.345 1.00 96.75 205 ARG A C 1
ATOM 1670 O O . ARG A 1 205 ? -12.440 -7.991 8.956 1.00 96.75 205 ARG A O 1
ATOM 1677 N N . ALA A 1 206 ? -11.597 -9.150 7.221 1.00 96.19 206 ALA A N 1
ATOM 1678 C CA . ALA A 1 206 ? -12.888 -9.519 6.647 1.00 96.19 206 ALA A CA 1
ATOM 1679 C C . ALA A 1 206 ? -13.706 -10.393 7.614 1.00 96.19 206 ALA A C 1
ATOM 1681 O O . ALA A 1 206 ? -14.851 -10.059 7.899 1.00 96.19 206 ALA A O 1
ATOM 1682 N N . LEU A 1 207 ? -13.098 -11.429 8.206 1.00 95.88 207 LEU A N 1
ATOM 1683 C CA . LEU A 1 207 ? -13.769 -12.275 9.204 1.00 95.88 207 LEU A CA 1
ATOM 1684 C C . LEU A 1 207 ? -14.159 -11.492 10.466 1.00 95.88 207 LEU A C 1
ATOM 1686 O O . LEU A 1 207 ? -15.259 -11.651 10.982 1.00 95.88 207 LEU A O 1
ATOM 1690 N N . LEU A 1 208 ? -13.289 -10.604 10.958 1.00 95.88 208 LEU A N 1
ATOM 1691 C CA . LEU A 1 208 ? -13.600 -9.737 12.102 1.00 95.88 208 LEU A CA 1
ATOM 1692 C C . LEU A 1 208 ? -14.753 -8.764 11.804 1.00 95.88 208 LEU A C 1
ATOM 1694 O O . LEU A 1 208 ? -15.492 -8.384 12.715 1.00 95.88 208 LEU A O 1
ATOM 1698 N N . ALA A 1 209 ? -14.892 -8.326 10.553 1.00 95.06 209 ALA A N 1
ATOM 1699 C CA . ALA A 1 209 ? -16.003 -7.488 10.122 1.00 95.06 209 ALA A CA 1
ATOM 1700 C C . ALA A 1 209 ? -17.307 -8.293 10.024 1.00 95.06 209 ALA A C 1
ATOM 1702 O O . ALA A 1 209 ? -18.327 -7.826 10.521 1.00 95.06 209 ALA A O 1
ATOM 1703 N N . GLU A 1 210 ? -17.261 -9.504 9.463 1.00 94.88 210 GLU A N 1
ATOM 1704 C CA . GLU A 1 210 ? -18.402 -10.426 9.360 1.00 94.88 210 GLU A CA 1
ATOM 1705 C C . GLU A 1 210 ? -18.945 -10.823 10.741 1.00 94.88 210 GLU A C 1
ATOM 1707 O O . GLU A 1 210 ? -20.143 -10.731 10.996 1.00 94.88 210 GLU A O 1
ATOM 1712 N N . LEU A 1 211 ? -18.049 -11.124 11.685 1.00 93.69 211 LEU A N 1
ATOM 1713 C CA . LEU A 1 211 ? -18.383 -11.377 13.090 1.00 93.69 211 LEU A CA 1
ATOM 1714 C C . LEU A 1 211 ? -18.846 -10.120 13.850 1.00 93.69 211 LEU A C 1
ATOM 1716 O O . LEU A 1 211 ? -19.120 -10.189 15.047 1.00 93.69 211 LEU A O 1
ATOM 1720 N N . SER A 1 212 ? -18.913 -8.959 13.188 1.00 92.88 212 SER A N 1
ATOM 1721 C CA . SER A 1 212 ? -19.334 -7.684 13.778 1.00 92.88 212 SER A CA 1
ATOM 1722 C C . SER A 1 212 ? -18.548 -7.306 15.038 1.00 92.88 212 SER A C 1
ATOM 1724 O O . SER A 1 212 ? -19.076 -6.714 15.979 1.00 92.88 212 SER A O 1
ATOM 1726 N N . VAL A 1 213 ? -17.247 -7.612 15.054 1.00 93.69 213 VAL A N 1
ATOM 1727 C CA . VAL A 1 213 ? -16.389 -7.383 16.219 1.00 93.69 213 VAL A CA 1
ATOM 1728 C C . VAL A 1 213 ? -16.337 -5.892 16.568 1.00 93.69 213 VAL A C 1
ATOM 1730 O O . VAL A 1 213 ? -16.014 -5.038 15.725 1.00 93.69 213 VAL A O 1
ATOM 1733 N N . GLY A 1 214 ? -16.669 -5.587 17.824 1.00 89.56 214 GLY A N 1
ATOM 1734 C CA . GLY A 1 214 ? -16.687 -4.235 18.381 1.00 89.56 214 GLY A CA 1
ATOM 1735 C C . GLY A 1 214 ? -15.293 -3.666 18.662 1.00 89.56 214 GLY A C 1
ATOM 1736 O O . GLY A 1 214 ? -14.311 -4.392 18.827 1.00 89.56 214 GLY A O 1
ATOM 1737 N N . CYS A 1 215 ? -15.209 -2.340 18.765 1.00 89.38 215 CYS A N 1
ATOM 1738 C CA . CYS A 1 215 ? -13.975 -1.609 19.079 1.00 89.38 215 CYS A CA 1
ATOM 1739 C C . CYS A 1 215 ? -13.451 -1.849 20.510 1.00 89.38 215 CYS A C 1
ATOM 1741 O O . CYS A 1 215 ? -12.283 -1.584 20.771 1.00 89.38 215 CYS A O 1
ATOM 1743 N N . THR A 1 216 ? -14.279 -2.400 21.402 1.00 92.25 216 THR A N 1
ATOM 1744 C CA . THR A 1 216 ? -13.948 -2.770 22.792 1.00 92.25 216 THR A CA 1
ATOM 1745 C C . THR A 1 216 ? -13.907 -4.282 23.030 1.00 92.25 216 THR A C 1
ATOM 1747 O O . THR A 1 216 ? -13.792 -4.727 24.170 1.00 92.25 216 THR A O 1
ATOM 1750 N N . ALA A 1 217 ? -14.009 -5.094 21.972 1.00 94.94 217 ALA A N 1
ATOM 1751 C CA . ALA A 1 217 ? -14.011 -6.549 22.092 1.00 94.94 217 ALA A CA 1
ATOM 1752 C C . ALA A 1 217 ? -12.725 -7.083 22.752 1.00 94.94 217 ALA A C 1
ATOM 1754 O O . ALA A 1 217 ? -11.632 -6.552 22.553 1.00 94.94 217 ALA A O 1
ATOM 1755 N N . HIS A 1 218 ? -12.826 -8.177 23.503 1.00 95.44 218 HIS A N 1
ATOM 1756 C CA . HIS A 1 218 ? -11.653 -8.792 24.114 1.00 95.44 218 HIS A CA 1
ATOM 1757 C C . HIS A 1 218 ? -11.055 -9.861 23.197 1.00 95.44 218 HIS A C 1
ATOM 1759 O O . HIS A 1 218 ? -11.764 -10.725 22.680 1.00 95.44 218 HIS A O 1
ATOM 1765 N N . TRP A 1 219 ? -9.724 -9.865 23.053 1.00 95.44 219 TRP A N 1
ATOM 1766 C CA . TRP A 1 219 ? -9.030 -10.839 22.198 1.00 95.44 219 TRP A CA 1
ATOM 1767 C C . TRP A 1 219 ? -9.371 -12.295 22.540 1.00 95.44 219 TRP A C 1
ATOM 1769 O O . TRP A 1 219 ? -9.493 -13.129 21.652 1.00 95.44 219 TRP A O 1
ATOM 1779 N N . ARG A 1 220 ? -9.556 -12.609 23.827 1.00 95.12 220 ARG A N 1
ATOM 1780 C CA . ARG A 1 220 ? -9.861 -13.966 24.301 1.00 95.12 220 ARG A CA 1
ATOM 1781 C C . ARG A 1 220 ? -11.143 -14.524 23.686 1.00 95.12 220 ARG A C 1
ATOM 1783 O O . ARG A 1 220 ? -11.167 -15.697 23.329 1.00 95.12 220 ARG A O 1
ATOM 1790 N N . ASP A 1 221 ? -12.173 -13.695 23.571 1.00 94.75 221 ASP A N 1
ATOM 1791 C CA . ASP A 1 221 ? -13.491 -14.109 23.092 1.00 94.75 221 ASP A CA 1
ATOM 1792 C C . ASP A 1 221 ? -13.508 -14.161 21.566 1.00 94.75 221 ASP A C 1
ATOM 1794 O O . ASP A 1 221 ? -13.928 -15.156 20.981 1.00 94.75 221 ASP A O 1
ATOM 1798 N N . VAL A 1 222 ? -12.910 -13.155 20.925 1.00 95.00 222 VAL A N 1
ATOM 1799 C CA . VAL A 1 222 ? -12.727 -13.119 19.467 1.00 95.00 222 VAL A CA 1
ATOM 1800 C C . VAL A 1 222 ? -11.890 -14.306 18.989 1.00 95.00 222 VAL A C 1
ATOM 1802 O O . VAL A 1 222 ? -12.226 -14.950 18.002 1.00 95.00 222 VAL A O 1
ATOM 1805 N N . LYS A 1 223 ? -10.826 -14.663 19.715 1.00 94.12 223 LYS A N 1
ATOM 1806 C CA . LYS A 1 223 ? -9.995 -15.829 19.398 1.00 94.12 223 LYS A CA 1
ATOM 1807 C C . LYS A 1 223 ? -10.793 -17.134 19.443 1.00 94.12 223 LYS A C 1
ATOM 1809 O O . LYS A 1 223 ? -10.532 -18.001 18.618 1.00 94.12 223 LYS A O 1
ATOM 1814 N N . LYS A 1 224 ? -11.733 -17.285 20.386 1.00 93.19 224 LYS A N 1
ATOM 1815 C CA . LYS A 1 224 ? -12.616 -18.463 20.446 1.00 93.19 224 LYS A CA 1
ATOM 1816 C C . LYS A 1 224 ? -13.527 -18.514 19.221 1.00 93.19 224 LYS A C 1
ATOM 1818 O O . LYS A 1 224 ? -13.518 -19.519 18.530 1.00 93.19 224 LYS A O 1
ATOM 1823 N N . GLN A 1 225 ? -14.190 -17.403 18.892 1.00 92.31 225 GLN A N 1
ATOM 1824 C CA . GLN A 1 225 ? -15.044 -17.308 17.699 1.00 92.31 225 GLN A CA 1
ATOM 1825 C C . GLN A 1 225 ? -14.281 -17.628 16.407 1.00 92.31 225 GLN A C 1
ATOM 1827 O O . GLN A 1 225 ? -14.792 -18.318 15.535 1.00 92.31 225 GLN A O 1
ATOM 1832 N N . LEU A 1 226 ? -13.038 -17.154 16.285 1.00 92.69 226 LEU A N 1
ATOM 1833 C CA . LEU A 1 226 ? -12.198 -17.432 15.119 1.00 92.69 226 LEU A CA 1
ATOM 1834 C C . LEU A 1 226 ? -11.699 -18.881 15.066 1.00 92.69 226 LEU A C 1
ATOM 1836 O O . LEU A 1 226 ? -11.442 -19.376 13.974 1.00 92.69 226 LEU A O 1
ATOM 1840 N N . ALA A 1 227 ? -11.540 -19.555 16.208 1.00 90.38 227 ALA A N 1
ATOM 1841 C CA . ALA A 1 227 ? -11.109 -20.953 16.249 1.00 90.38 227 ALA A CA 1
ATOM 1842 C C . ALA A 1 227 ? -12.169 -21.908 15.679 1.00 90.38 227 ALA A C 1
ATOM 1844 O O . ALA A 1 227 ? -11.810 -22.948 15.132 1.00 90.38 227 ALA A O 1
ATOM 1845 N N . ASP A 1 228 ? -13.445 -21.525 15.755 1.00 89.00 228 ASP A N 1
ATOM 1846 C CA . ASP A 1 228 ? -14.565 -22.301 15.216 1.00 89.00 228 ASP A CA 1
ATOM 1847 C C . ASP A 1 228 ? -14.688 -22.176 13.681 1.00 89.00 228 ASP A C 1
ATOM 1849 O O . ASP A 1 228 ? -15.410 -22.941 13.041 1.00 89.00 228 ASP A O 1
ATOM 1853 N N . LEU A 1 229 ? -13.960 -21.238 13.057 1.00 90.19 229 LEU A N 1
ATOM 1854 C CA . LEU A 1 229 ? -14.015 -20.975 11.619 1.00 90.19 229 LEU A CA 1
ATOM 1855 C C . LEU A 1 229 ? -12.861 -21.653 10.872 1.00 90.19 229 LEU A C 1
ATOM 1857 O O . LEU A 1 229 ? -11.702 -21.253 10.976 1.00 90.19 229 LEU A O 1
ATOM 1861 N N . ALA A 1 230 ? -13.186 -22.606 9.995 1.00 87.00 230 ALA A N 1
ATOM 1862 C CA . ALA A 1 230 ? -12.200 -23.273 9.135 1.00 87.00 230 ALA A CA 1
ATOM 1863 C C . ALA A 1 230 ? -11.485 -22.319 8.152 1.00 87.00 230 ALA A C 1
ATOM 1865 O O . ALA A 1 230 ? -10.398 -22.620 7.661 1.00 87.00 230 ALA A O 1
ATOM 1866 N N . THR A 1 231 ? -12.084 -21.163 7.854 1.00 89.62 231 THR A N 1
ATOM 1867 C CA . THR A 1 231 ? -11.537 -20.134 6.954 1.00 89.62 231 THR A CA 1
ATOM 1868 C C . THR A 1 231 ? -10.553 -19.185 7.641 1.00 89.62 231 THR A C 1
ATOM 1870 O O . THR A 1 231 ? -9.951 -18.340 6.966 1.00 89.62 231 THR A O 1
ATOM 1873 N N . ALA A 1 232 ? -10.365 -19.307 8.961 1.00 89.62 232 ALA A N 1
ATOM 1874 C CA . ALA A 1 232 ? -9.497 -18.426 9.723 1.00 89.62 232 ALA A CA 1
ATOM 1875 C C . ALA A 1 232 ? -8.036 -18.502 9.231 1.00 89.62 232 ALA A C 1
ATOM 1877 O O . ALA A 1 232 ? -7.472 -19.588 9.071 1.00 89.62 232 ALA A O 1
ATOM 1878 N N . PRO A 1 233 ? -7.382 -17.352 8.984 1.00 91.19 233 PRO A N 1
ATOM 1879 C CA . PRO A 1 233 ? -6.001 -17.338 8.524 1.00 91.19 233 PRO A CA 1
ATOM 1880 C C . PRO A 1 233 ? -5.038 -17.900 9.575 1.00 91.19 233 PRO A C 1
ATOM 1882 O O . PRO A 1 233 ? -5.057 -17.498 10.737 1.00 91.19 233 PRO A O 1
ATOM 1885 N N . ALA A 1 234 ? -4.119 -18.761 9.135 1.00 89.38 234 ALA A N 1
ATOM 1886 C CA . ALA A 1 234 ? -3.065 -19.307 9.983 1.00 89.38 234 ALA A CA 1
ATOM 1887 C C . ALA A 1 234 ? -1.900 -18.317 10.160 1.00 89.38 234 ALA A C 1
ATOM 1889 O O . ALA A 1 234 ? -1.292 -17.845 9.191 1.00 89.38 234 ALA A O 1
ATOM 1890 N N . TYR A 1 235 ? -1.553 -18.041 11.413 1.00 92.44 235 TYR A N 1
ATOM 1891 C CA . TYR A 1 235 ? -0.400 -17.230 11.804 1.00 92.44 235 TYR A CA 1
ATOM 1892 C C . TYR A 1 235 ? 0.695 -18.102 12.409 1.00 92.44 235 TYR A C 1
ATOM 1894 O O . TYR A 1 235 ? 0.415 -19.163 12.965 1.00 92.44 235 TYR A O 1
ATOM 1902 N N . ARG A 1 236 ? 1.947 -17.630 12.359 1.00 88.94 236 ARG A N 1
ATOM 1903 C CA . ARG A 1 236 ? 3.080 -18.342 12.969 1.00 88.94 236 ARG A CA 1
ATOM 1904 C C . ARG A 1 236 ? 2.894 -18.543 14.470 1.00 88.94 236 ARG A C 1
ATOM 1906 O O . ARG A 1 236 ? 3.309 -19.560 15.016 1.00 88.94 236 ARG A O 1
ATOM 1913 N N . ASN A 1 237 ? 2.325 -17.550 15.146 1.00 89.62 237 ASN A N 1
ATOM 1914 C CA . ASN A 1 237 ? 1.992 -17.627 16.561 1.00 89.62 237 ASN A CA 1
ATOM 1915 C C . ASN A 1 237 ? 0.769 -16.760 16.890 1.00 89.62 237 ASN A C 1
ATOM 1917 O O . ASN A 1 237 ? 0.405 -15.846 16.148 1.00 89.62 237 ASN A O 1
ATOM 1921 N N . ALA A 1 238 ? 0.146 -17.046 18.034 1.00 90.19 238 ALA A N 1
ATOM 1922 C CA . ALA A 1 238 ? -1.057 -16.346 18.478 1.00 90.19 238 ALA A CA 1
ATOM 1923 C C . ALA A 1 238 ? -0.815 -14.853 18.769 1.00 90.19 238 ALA A C 1
ATOM 1925 O O . ALA A 1 238 ? -1.717 -14.049 18.559 1.00 90.19 238 ALA A O 1
ATOM 1926 N N . ALA A 1 239 ? 0.391 -14.474 19.207 1.00 93.88 239 ALA A N 1
ATOM 1927 C CA . ALA A 1 239 ? 0.732 -13.082 19.509 1.00 93.88 239 ALA A CA 1
ATOM 1928 C C . ALA A 1 239 ? 0.739 -12.195 18.251 1.00 93.88 239 ALA A C 1
ATOM 1930 O O . ALA A 1 239 ? 0.323 -11.040 18.299 1.00 93.88 239 ALA A O 1
ATOM 1931 N N . GLN A 1 240 ? 1.170 -12.738 17.108 1.00 94.06 240 GLN A N 1
ATOM 1932 C CA . GLN A 1 240 ? 1.123 -12.041 15.823 1.00 94.06 240 GLN A CA 1
ATOM 1933 C C . GLN A 1 240 ? -0.325 -11.759 15.410 1.00 94.06 240 GLN A C 1
ATOM 1935 O O . GLN A 1 240 ? -0.645 -10.638 15.031 1.00 94.06 240 GLN A O 1
ATOM 1940 N N . MET A 1 241 ? -1.205 -12.753 15.539 1.00 95.19 241 MET A N 1
ATOM 1941 C CA . MET A 1 241 ? -2.629 -12.599 15.236 1.00 95.19 241 MET A CA 1
ATOM 1942 C C . MET A 1 241 ? -3.316 -11.606 16.188 1.00 95.19 241 MET A C 1
ATOM 1944 O O . MET A 1 241 ? -4.098 -10.769 15.745 1.00 95.19 241 MET A O 1
ATOM 1948 N N . GLU A 1 242 ? -2.975 -11.643 17.481 1.00 96.06 242 GLU A N 1
ATOM 1949 C CA . GLU A 1 242 ? -3.473 -10.687 18.477 1.00 96.06 242 GLU A CA 1
ATOM 1950 C C . GLU A 1 242 ? -3.063 -9.248 18.150 1.00 96.06 242 GLU A C 1
ATOM 1952 O O . GLU A 1 242 ? -3.859 -8.322 18.298 1.00 96.06 242 GLU A O 1
ATOM 1957 N N . ARG A 1 243 ? -1.827 -9.043 17.683 1.00 96.06 243 ARG A N 1
ATOM 1958 C CA . ARG A 1 243 ? -1.365 -7.722 17.254 1.00 96.06 243 ARG A CA 1
ATOM 1959 C C . ARG A 1 243 ? -2.198 -7.190 16.088 1.00 96.06 243 ARG A C 1
ATOM 1961 O O . ARG A 1 243 ? -2.639 -6.048 16.152 1.00 96.06 243 ARG A O 1
ATOM 1968 N N . GLU A 1 244 ? -2.462 -8.016 15.075 1.00 96.06 244 GLU A N 1
ATOM 1969 C CA . GLU A 1 244 ? -3.315 -7.631 13.939 1.00 96.06 244 GLU A CA 1
ATOM 1970 C C . GLU A 1 244 ? -4.749 -7.307 14.381 1.00 96.06 244 GLU A C 1
ATOM 1972 O O . GLU A 1 244 ? -5.360 -6.362 13.881 1.00 96.06 244 GLU A O 1
ATOM 1977 N N . PHE A 1 245 ? -5.275 -8.047 15.360 1.00 96.94 245 PHE A N 1
ATOM 1978 C CA . PHE A 1 245 ? -6.561 -7.748 15.985 1.00 96.94 245 PHE A CA 1
ATOM 1979 C C . PHE A 1 245 ? -6.556 -6.389 16.704 1.00 96.94 245 PHE A C 1
ATOM 1981 O O . PHE A 1 245 ? -7.459 -5.583 16.486 1.00 96.94 245 PHE A O 1
ATOM 1988 N N . ARG A 1 246 ? -5.529 -6.089 17.509 1.00 96.94 246 ARG A N 1
ATOM 1989 C CA . ARG A 1 246 ? -5.393 -4.783 18.184 1.00 96.94 246 ARG A CA 1
ATOM 1990 C C . ARG A 1 246 ? -5.266 -3.637 17.182 1.00 96.94 246 ARG A C 1
ATOM 1992 O O . ARG A 1 246 ? -5.838 -2.568 17.390 1.00 96.94 246 ARG A O 1
ATOM 1999 N N . ASP A 1 247 ? -4.548 -3.862 16.085 1.00 97.00 247 ASP A N 1
ATOM 2000 C CA . ASP A 1 247 ? -4.447 -2.898 14.993 1.00 97.00 247 ASP A CA 1
ATOM 2001 C C . ASP A 1 247 ? -5.819 -2.667 14.335 1.00 97.00 247 ASP A C 1
ATOM 2003 O O . ASP A 1 247 ? -6.210 -1.520 14.138 1.00 97.00 247 ASP A O 1
ATOM 2007 N N . TYR A 1 248 ? -6.599 -3.726 14.088 1.00 97.12 248 TYR A N 1
ATOM 2008 C CA . TYR A 1 248 ? -7.981 -3.614 13.605 1.00 97.12 248 TYR A CA 1
ATOM 2009 C C . TYR A 1 248 ? -8.890 -2.836 14.570 1.00 97.12 248 TYR A C 1
ATOM 2011 O O . TYR A 1 248 ? -9.661 -1.982 14.128 1.00 97.12 248 TYR A O 1
ATOM 2019 N N . GLN A 1 249 ? -8.787 -3.076 15.881 1.00 95.44 249 GLN A N 1
ATOM 2020 C CA . GLN A 1 249 ? -9.557 -2.327 16.881 1.00 95.44 249 GLN A CA 1
ATOM 2021 C C . GLN A 1 249 ? -9.222 -0.838 16.867 1.00 95.44 249 GLN A C 1
ATOM 2023 O O . GLN A 1 249 ? -10.132 -0.007 16.843 1.00 95.44 249 GLN A O 1
ATOM 2028 N N . ARG A 1 250 ? -7.928 -0.500 16.826 1.00 95.75 250 ARG A N 1
ATOM 2029 C CA . ARG A 1 250 ? -7.469 0.888 16.714 1.00 95.75 250 ARG A CA 1
ATOM 2030 C C . ARG A 1 250 ? -8.008 1.543 15.444 1.00 95.75 250 ARG A C 1
ATOM 2032 O O . ARG A 1 250 ? -8.475 2.677 15.499 1.00 95.75 250 ARG A O 1
ATOM 2039 N N . ASP A 1 251 ? -7.993 0.835 14.318 1.00 96.50 251 ASP A N 1
ATOM 2040 C CA . ASP A 1 251 ? -8.523 1.358 13.058 1.00 96.50 251 ASP A CA 1
ATOM 2041 C C . ASP A 1 251 ? -10.037 1.604 13.141 1.00 96.50 251 ASP A C 1
ATOM 2043 O O . ASP A 1 251 ? -10.506 2.649 12.691 1.00 96.50 251 ASP A O 1
ATOM 2047 N N . LYS A 1 252 ? -10.802 0.712 13.789 1.00 95.12 252 LYS A N 1
ATOM 2048 C CA . LYS A 1 252 ? -12.233 0.939 14.055 1.00 95.12 252 LYS A CA 1
ATOM 2049 C C . LYS A 1 252 ? -12.481 2.145 14.959 1.00 95.12 252 LYS A C 1
ATOM 2051 O O . LYS A 1 252 ? -13.381 2.932 14.671 1.00 95.12 252 LYS A O 1
ATOM 2056 N N . GLN A 1 253 ? -11.694 2.319 16.021 1.00 94.81 253 GLN A N 1
ATOM 2057 C CA . GLN A 1 253 ? -11.794 3.503 16.881 1.00 94.81 253 GLN A CA 1
ATOM 2058 C C . GLN A 1 253 ? -11.490 4.779 16.092 1.00 94.81 253 GLN A C 1
ATOM 2060 O O . GLN A 1 253 ? -12.253 5.739 16.152 1.00 94.81 253 GLN A O 1
ATOM 2065 N N . ASN A 1 254 ? -10.427 4.782 15.286 1.00 96.56 254 ASN A N 1
ATOM 2066 C CA . ASN A 1 254 ? -10.082 5.917 14.435 1.00 96.56 254 ASN A CA 1
ATOM 2067 C C . ASN A 1 254 ? -11.181 6.222 13.407 1.00 96.56 254 ASN A C 1
ATOM 2069 O O . ASN A 1 254 ? -11.512 7.389 13.202 1.00 96.56 254 ASN A O 1
ATOM 2073 N N . ALA A 1 255 ? -11.788 5.197 12.805 1.00 96.44 255 ALA A N 1
ATOM 2074 C CA . ALA A 1 255 ? -12.919 5.361 11.898 1.00 96.44 255 ALA A CA 1
ATOM 2075 C C . ALA A 1 255 ? -14.132 5.988 12.607 1.00 96.44 255 ALA A C 1
ATOM 2077 O O . ALA A 1 255 ? -14.722 6.923 12.070 1.00 96.44 255 ALA A O 1
ATOM 2078 N N . ALA A 1 256 ? -14.456 5.555 13.831 1.00 96.38 256 ALA A N 1
ATOM 2079 C CA . ALA A 1 256 ? -15.522 6.154 14.637 1.00 96.38 256 ALA A CA 1
ATOM 2080 C C . ALA A 1 256 ? -15.223 7.623 14.998 1.00 96.38 256 ALA A C 1
ATOM 2082 O O . ALA A 1 256 ? -16.093 8.481 14.859 1.00 96.38 256 ALA A O 1
ATOM 2083 N N . LYS A 1 257 ? -13.974 7.952 15.361 1.00 97.19 257 LYS A N 1
ATOM 2084 C CA . LYS A 1 257 ? -13.533 9.341 15.604 1.00 97.19 257 LYS A CA 1
ATOM 2085 C C . LYS A 1 257 ? -13.684 10.216 14.356 1.00 97.19 257 LYS A C 1
ATOM 2087 O O . LYS A 1 257 ? -14.134 11.356 14.448 1.00 97.19 257 LYS A O 1
ATOM 2092 N N . THR A 1 258 ? -13.318 9.703 13.182 1.00 98.00 258 THR A N 1
ATOM 2093 C CA . THR A 1 258 ? -13.511 10.405 11.902 1.00 98.00 258 THR A CA 1
ATOM 2094 C C . THR A 1 258 ? -14.992 10.572 11.570 1.00 98.00 258 THR A C 1
ATOM 2096 O O . THR A 1 258 ? -15.401 11.652 11.154 1.00 98.00 258 THR A O 1
ATOM 2099 N N . ALA A 1 259 ? -15.812 9.550 11.818 1.00 97.75 259 ALA A N 1
ATOM 2100 C CA . ALA A 1 259 ? -17.253 9.619 11.610 1.00 97.75 259 ALA A CA 1
ATOM 2101 C C . ALA A 1 259 ? -17.917 10.670 12.516 1.00 97.75 259 ALA A C 1
ATOM 2103 O O . ALA A 1 259 ? -18.765 11.422 12.043 1.00 97.75 259 ALA A O 1
ATOM 2104 N N . LEU A 1 260 ? -17.487 10.796 13.778 1.00 97.88 260 LEU A N 1
ATOM 2105 C CA . LEU A 1 260 ? -17.941 11.872 14.663 1.00 97.88 260 LEU A CA 1
ATOM 2106 C C . LEU A 1 260 ? -17.556 13.258 14.125 1.00 97.88 260 LEU A C 1
ATOM 2108 O O . LEU A 1 260 ? -18.385 14.161 14.126 1.00 97.88 260 LEU A O 1
ATOM 2112 N N . ARG A 1 261 ? -16.326 13.447 13.628 1.00 97.62 261 ARG A N 1
ATOM 2113 C CA . ARG A 1 261 ? -15.936 14.727 13.002 1.00 97.62 261 ARG A CA 1
ATOM 2114 C C . ARG A 1 261 ? -16.820 15.064 11.803 1.00 97.62 261 ARG A C 1
ATOM 2116 O O . ARG A 1 261 ? -17.212 16.214 11.637 1.00 97.62 261 ARG A O 1
ATOM 2123 N N . GLN A 1 262 ? -17.160 14.060 11.002 1.00 97.88 262 GLN A N 1
ATOM 2124 C CA . GLN A 1 262 ? -18.063 14.223 9.869 1.00 97.88 262 GLN A CA 1
ATOM 2125 C C . GLN A 1 262 ? -19.491 14.583 10.318 1.00 97.88 262 GLN A C 1
ATOM 2127 O O . GLN A 1 262 ? -20.091 15.492 9.753 1.00 97.88 262 GLN A O 1
ATOM 2132 N N . LEU A 1 263 ? -20.002 13.959 11.385 1.00 97.81 263 LEU A N 1
ATOM 2133 C CA . LEU A 1 263 ? -21.272 14.340 12.014 1.00 97.81 263 LEU A CA 1
ATOM 2134 C C . LEU A 1 263 ? -21.261 15.807 12.468 1.00 97.81 263 LEU A C 1
ATOM 2136 O O . LEU A 1 263 ? -22.205 16.549 12.202 1.00 97.81 263 LEU A O 1
ATOM 2140 N N . LEU A 1 264 ? -20.187 16.246 13.126 1.00 97.19 264 LEU A N 1
ATOM 2141 C CA . LEU A 1 264 ? -20.052 17.630 13.584 1.00 97.19 264 LEU A CA 1
ATOM 2142 C C . LEU A 1 264 ? -20.087 18.623 12.414 1.00 97.19 264 LEU A C 1
ATOM 2144 O O . LEU A 1 264 ? -20.776 19.633 12.505 1.00 97.19 264 LEU A O 1
ATOM 2148 N N . LEU A 1 265 ? -19.429 18.299 11.295 1.00 95.12 265 LEU A N 1
ATOM 2149 C CA . LEU A 1 265 ? -19.478 19.098 10.063 1.00 95.12 265 LEU A CA 1
ATOM 2150 C C . LEU A 1 265 ? -20.886 19.193 9.455 1.00 95.12 265 LEU A C 1
ATOM 2152 O O . LEU A 1 265 ? -21.237 20.222 8.883 1.00 95.12 265 LEU A O 1
ATOM 2156 N N . GLU A 1 266 ? -21.688 18.136 9.565 1.00 95.56 266 GLU A N 1
ATOM 2157 C CA . GLU A 1 266 ? -23.060 18.078 9.042 1.00 95.56 266 GLU A CA 1
ATOM 2158 C C . GLU A 1 266 ? -24.081 18.778 9.957 1.00 95.56 266 GLU A C 1
ATOM 2160 O O . GLU A 1 266 ? -25.172 19.156 9.516 1.00 95.56 266 GLU A O 1
ATOM 2165 N N . THR A 1 267 ? -23.734 18.985 11.230 1.00 95.81 267 THR A N 1
ATOM 2166 C CA . THR A 1 267 ? -24.651 19.500 12.251 1.00 95.81 267 THR A CA 1
ATOM 2167 C C . THR A 1 267 ? -24.741 21.026 12.203 1.00 95.81 267 THR A C 1
ATOM 2169 O O . THR A 1 267 ? -24.019 21.743 12.891 1.00 95.81 267 THR A O 1
ATOM 2172 N N . ARG A 1 268 ? -25.694 21.540 11.415 1.00 92.12 268 ARG A N 1
ATOM 2173 C CA . ARG A 1 268 ? -25.877 22.984 11.154 1.00 92.12 268 ARG A CA 1
ATOM 2174 C C . ARG A 1 268 ? -26.151 23.860 12.383 1.00 92.12 268 ARG A C 1
ATOM 2176 O O . ARG A 1 268 ? -25.953 25.069 12.304 1.00 92.12 268 ARG A O 1
ATOM 2183 N N . SER A 1 269 ? -26.640 23.294 13.488 1.00 93.06 269 SER A N 1
ATOM 2184 C CA . SER A 1 269 ? -26.870 24.043 14.732 1.00 93.06 269 SER A CA 1
ATOM 2185 C C . SER A 1 269 ? -25.568 24.412 15.455 1.00 93.06 269 SER A C 1
ATOM 2187 O O . SER A 1 269 ? -25.569 25.327 16.278 1.00 93.06 269 SER A O 1
ATOM 2189 N N . ILE A 1 270 ? -24.454 23.743 15.134 1.00 94.44 270 ILE A N 1
ATOM 2190 C CA . ILE A 1 270 ? -23.129 24.044 15.678 1.00 94.44 270 ILE A CA 1
ATOM 2191 C C . ILE A 1 270 ? -22.463 25.103 14.791 1.00 94.44 270 ILE A C 1
ATOM 2193 O O . ILE A 1 270 ? -22.326 24.932 13.582 1.00 94.44 270 ILE A O 1
ATOM 2197 N N . THR A 1 271 ? -22.054 26.226 15.384 1.00 93.75 271 THR A N 1
ATOM 2198 C CA . THR A 1 271 ? -21.536 27.398 14.657 1.00 93.75 271 THR A CA 1
ATOM 2199 C C . THR A 1 271 ? -20.279 27.969 15.318 1.00 93.75 271 THR A C 1
ATOM 2201 O O . THR A 1 271 ? -19.897 27.560 16.412 1.00 93.75 271 THR A O 1
ATOM 2204 N N . HIS A 1 272 ? -19.656 28.980 14.700 1.00 92.50 272 HIS A N 1
ATOM 2205 C CA . HIS A 1 272 ? -18.511 29.711 15.272 1.00 92.50 272 HIS A CA 1
ATOM 2206 C C . HIS A 1 272 ? -18.790 30.341 16.651 1.00 92.50 272 HIS A C 1
ATOM 2208 O O . HIS A 1 272 ? -17.852 30.641 17.381 1.00 92.50 272 HIS A O 1
ATOM 2214 N N . ARG A 1 273 ? -20.065 30.536 17.026 1.00 92.88 273 ARG A N 1
ATOM 2215 C CA . ARG A 1 273 ? -20.466 31.072 18.341 1.00 92.88 273 ARG A CA 1
ATOM 2216 C C . ARG A 1 273 ? -20.624 29.994 19.411 1.00 92.88 273 ARG A C 1
ATOM 2218 O O . ARG A 1 273 ? -20.685 30.317 20.592 1.00 92.88 273 ARG A O 1
ATOM 2225 N N . SER A 1 274 ? -20.695 28.725 19.012 1.00 94.06 274 SER A N 1
ATOM 2226 C CA . SER A 1 274 ? -20.952 27.614 19.928 1.00 94.06 274 SER A CA 1
ATOM 2227 C C . SER A 1 274 ? -19.847 27.460 20.975 1.00 94.06 274 SER A C 1
ATOM 2229 O O . SER A 1 274 ? -20.155 27.119 22.110 1.00 94.06 274 SER A O 1
ATOM 2231 N N . LEU A 1 275 ? -18.586 27.777 20.647 1.00 95.00 275 LEU A N 1
ATOM 2232 C CA . LEU A 1 275 ? -17.501 27.752 21.632 1.00 95.00 275 LEU A CA 1
ATOM 2233 C C . LEU A 1 275 ? -17.672 28.815 22.725 1.00 95.00 275 LEU A C 1
ATOM 2235 O O . LEU A 1 275 ? -17.498 28.508 23.901 1.00 95.00 275 LEU A O 1
ATOM 2239 N N . ALA A 1 276 ? -18.045 30.043 22.350 1.00 94.00 276 ALA A N 1
ATOM 2240 C CA . ALA A 1 276 ? -18.330 31.108 23.310 1.00 94.00 276 ALA A CA 1
ATOM 2241 C C . ALA A 1 276 ? -19.481 30.706 24.246 1.00 94.00 276 ALA A C 1
ATOM 2243 O O . ALA A 1 276 ? -19.320 30.748 25.459 1.00 94.00 276 ALA A O 1
ATOM 2244 N N . ALA A 1 277 ? -20.573 30.167 23.693 1.00 93.44 277 ALA A N 1
ATOM 2245 C CA . ALA A 1 277 ? -21.701 29.682 24.491 1.00 93.44 277 ALA A CA 1
ATOM 2246 C C . ALA A 1 277 ? -21.311 28.555 25.473 1.00 93.44 277 ALA A C 1
ATOM 2248 O O . ALA A 1 277 ? -21.820 28.509 26.589 1.00 93.44 277 ALA A O 1
ATOM 2249 N N . VAL A 1 278 ? -20.397 27.656 25.083 1.00 94.56 278 VAL A N 1
ATOM 2250 C CA . VAL A 1 278 ? -19.866 26.603 25.970 1.00 94.56 278 VAL A CA 1
ATOM 2251 C C . VAL A 1 278 ? -18.987 27.179 27.087 1.00 94.56 278 VAL A C 1
ATOM 2253 O O . VAL A 1 278 ? -18.998 26.647 28.196 1.00 94.56 278 VAL A O 1
ATOM 2256 N N . ARG A 1 279 ? -18.246 28.266 26.827 1.00 93.38 279 ARG A N 1
ATOM 2257 C CA . ARG A 1 279 ? -17.466 28.982 27.855 1.00 93.38 279 ARG A CA 1
ATOM 2258 C C . ARG A 1 279 ? -18.367 29.729 28.844 1.00 93.38 279 ARG A C 1
ATOM 2260 O O . ARG A 1 279 ? -18.024 29.791 30.021 1.00 93.38 279 ARG A O 1
ATOM 2267 N N . ASP A 1 280 ? -19.507 30.241 28.381 1.00 92.81 280 ASP A N 1
ATOM 2268 C CA . ASP A 1 280 ? -20.473 30.976 29.208 1.00 92.81 280 ASP A CA 1
ATOM 2269 C C . ASP A 1 280 ? -21.252 30.059 30.170 1.00 92.81 280 ASP A C 1
ATOM 2271 O O . ASP A 1 280 ? -21.684 30.498 31.237 1.00 92.81 280 ASP A O 1
ATOM 2275 N N . GLY A 1 281 ? -21.416 28.770 29.840 1.00 91.25 281 GLY A N 1
ATOM 2276 C CA . GLY A 1 281 ? -21.996 27.801 30.767 1.00 91.25 281 GLY A CA 1
ATOM 2277 C C . GLY A 1 281 ? -22.118 26.365 30.236 1.00 91.25 281 GLY A C 1
ATOM 2278 O O . GLY A 1 281 ? -22.182 26.129 29.027 1.00 91.25 281 GLY A O 1
ATOM 2279 N N . PRO A 1 282 ? -22.237 25.369 31.140 1.00 90.75 282 PRO A N 1
ATOM 2280 C CA . PRO A 1 282 ? -22.284 23.949 30.772 1.00 90.75 282 PRO A CA 1
ATOM 2281 C C . PRO A 1 282 ? -23.548 23.554 29.988 1.00 90.75 282 PRO A C 1
ATOM 2283 O O . PRO A 1 282 ? -23.542 22.552 29.274 1.00 90.75 282 PRO A O 1
ATOM 2286 N N . ALA A 1 283 ? 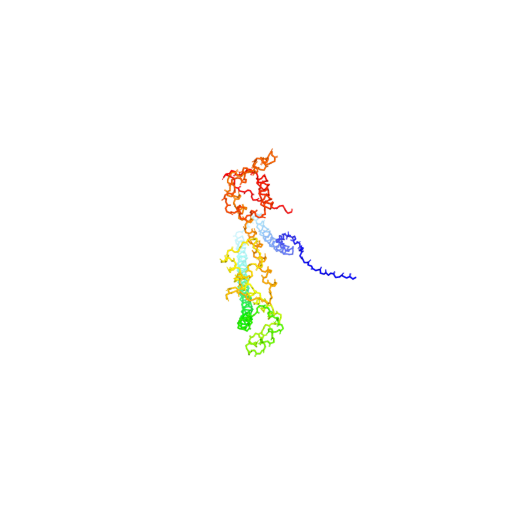-24.622 24.347 30.078 1.00 93.50 283 ALA A N 1
ATOM 2287 C CA . ALA A 1 283 ? -25.887 24.085 29.394 1.00 93.50 283 ALA A CA 1
ATOM 2288 C C . ALA A 1 283 ? -25.736 24.021 27.862 1.00 93.50 283 ALA A C 1
ATOM 2290 O O . ALA A 1 283 ? -26.344 23.166 27.221 1.00 93.50 283 ALA A O 1
ATOM 2291 N N . ALA A 1 284 ? -24.885 24.870 27.274 1.00 92.88 284 ALA A N 1
ATOM 2292 C CA . ALA A 1 284 ? -24.657 24.875 25.829 1.00 92.88 284 ALA A CA 1
ATOM 2293 C C . ALA A 1 284 ? -23.968 23.588 25.351 1.00 92.88 284 ALA A C 1
ATOM 2295 O O . ALA A 1 284 ? -24.323 23.037 24.309 1.00 92.88 284 ALA A O 1
ATOM 2296 N N . MET A 1 285 ? -23.022 23.065 26.138 1.00 94.25 285 MET A N 1
ATOM 2297 C CA . MET A 1 285 ? -22.373 21.790 25.830 1.00 94.25 285 MET A CA 1
ATOM 2298 C C . MET A 1 285 ? -23.367 20.632 25.921 1.00 94.25 285 MET A C 1
ATOM 2300 O O . MET A 1 285 ? -23.388 19.770 25.043 1.00 94.25 285 MET A O 1
ATOM 2304 N N . GLN A 1 286 ? -24.233 20.643 26.938 1.00 94.75 286 GLN A N 1
ATOM 2305 C CA . GLN A 1 286 ? -25.284 19.640 27.084 1.00 94.75 286 GLN A CA 1
ATOM 2306 C C . GLN A 1 286 ? -26.252 19.663 25.894 1.00 94.75 286 GLN A C 1
ATOM 2308 O O . GLN A 1 286 ? -26.553 18.613 25.342 1.00 94.75 286 GLN A O 1
ATOM 2313 N N . GLN A 1 287 ? -26.655 20.845 25.422 1.00 94.62 287 GLN A N 1
ATOM 2314 C CA . GLN A 1 287 ? -27.515 20.984 24.243 1.00 94.62 287 GLN A CA 1
ATOM 2315 C C . GLN A 1 287 ? -26.868 20.420 22.966 1.00 94.62 287 GLN A C 1
ATOM 2317 O O . GLN A 1 287 ? -27.539 19.766 22.160 1.00 94.62 287 GLN A O 1
ATOM 2322 N N . ILE A 1 288 ? -25.562 20.647 22.773 1.00 95.06 288 ILE A N 1
ATOM 2323 C CA . ILE A 1 288 ? -24.811 20.052 21.659 1.00 95.06 288 ILE A CA 1
ATOM 2324 C C . ILE A 1 288 ? -24.840 18.526 21.782 1.00 95.06 288 ILE A C 1
ATOM 2326 O O . ILE A 1 288 ? -25.200 17.845 20.826 1.00 95.06 288 ILE A O 1
ATOM 2330 N N . GLN A 1 289 ? -24.533 17.976 22.958 1.00 95.25 289 GLN A N 1
ATOM 2331 C CA . GLN A 1 289 ? -24.579 16.528 23.183 1.00 95.25 289 GLN A CA 1
ATOM 2332 C C . GLN A 1 289 ? -25.984 15.954 22.971 1.00 95.25 289 GLN A C 1
ATOM 2334 O O . GLN A 1 289 ? -26.126 14.922 22.322 1.00 95.25 289 GLN A O 1
ATOM 2339 N N . ASP A 1 290 ? -27.029 16.640 23.433 1.00 95.94 290 ASP A N 1
ATOM 2340 C CA . ASP A 1 290 ? -28.422 16.227 23.262 1.00 95.94 290 ASP A CA 1
ATOM 2341 C C . ASP A 1 290 ? -28.869 16.215 21.800 1.00 95.94 290 ASP A C 1
ATOM 2343 O O . ASP A 1 290 ? -29.702 15.395 21.420 1.00 95.94 290 ASP A O 1
ATOM 2347 N N . THR A 1 291 ? -28.284 17.080 20.972 1.00 95.44 291 THR A N 1
ATOM 2348 C CA . THR A 1 291 ? -28.506 17.073 19.522 1.00 95.44 291 THR A CA 1
ATOM 2349 C C . THR A 1 291 ? -27.842 15.859 18.865 1.00 95.44 291 THR A C 1
ATOM 2351 O O . THR A 1 291 ? -28.387 15.287 17.924 1.00 95.44 291 THR A O 1
ATOM 2354 N N . LEU A 1 292 ? -26.670 15.448 19.358 1.00 96.62 292 LEU A N 1
ATOM 2355 C CA . LEU A 1 292 ? -25.847 14.401 18.745 1.00 96.62 292 LEU A CA 1
ATOM 2356 C C . LEU A 1 292 ? -26.134 12.988 19.282 1.00 96.62 292 LEU A C 1
ATOM 2358 O O . LEU A 1 292 ? -25.851 12.013 18.590 1.00 96.62 292 LEU A O 1
ATOM 2362 N N . LYS A 1 293 ? -26.700 12.853 20.490 1.00 95.69 293 LYS A N 1
ATOM 2363 C CA . LYS A 1 293 ? -26.799 11.580 21.238 1.00 95.69 293 LYS A CA 1
ATOM 2364 C C . LYS A 1 293 ? -27.572 10.457 20.550 1.00 95.69 293 LYS A C 1
ATOM 2366 O O . LYS A 1 293 ? -27.417 9.303 20.932 1.00 95.69 293 LYS A O 1
ATOM 2371 N N . HIS A 1 294 ? -28.410 10.777 19.568 1.00 95.19 294 HIS A N 1
ATOM 2372 C CA . HIS A 1 294 ? -29.192 9.790 18.821 1.00 95.19 294 HIS A CA 1
ATOM 2373 C C . HIS A 1 294 ? -28.504 9.323 17.528 1.00 95.19 294 HIS A C 1
ATOM 2375 O O . HIS A 1 294 ? -28.961 8.360 16.917 1.00 95.19 294 HIS A O 1
ATOM 2381 N N . ASP A 1 295 ? -27.408 9.965 17.108 1.00 97.31 295 ASP A N 1
ATOM 2382 C CA . ASP A 1 295 ? -26.656 9.546 15.925 1.00 97.31 295 ASP A CA 1
ATOM 2383 C C . ASP A 1 295 ? -25.749 8.347 16.257 1.00 97.31 295 ASP A C 1
ATOM 2385 O O . ASP A 1 295 ? -25.032 8.318 17.265 1.00 97.31 295 ASP A O 1
ATOM 2389 N N . ALA A 1 296 ? -25.749 7.346 15.376 1.00 95.19 296 ALA A N 1
ATOM 2390 C CA . ALA A 1 296 ? -24.943 6.136 15.525 1.00 95.19 296 ALA A CA 1
ATOM 2391 C C . ALA A 1 296 ? -23.432 6.433 15.643 1.00 95.19 296 ALA A C 1
ATOM 2393 O O . ALA A 1 296 ? -22.704 5.732 16.342 1.00 95.19 296 ALA A O 1
ATOM 2394 N N . ARG A 1 297 ? -22.940 7.493 14.989 1.00 96.19 297 ARG A N 1
ATOM 2395 C CA . ARG A 1 297 ? -21.523 7.898 15.006 1.00 96.19 297 ARG A CA 1
ATOM 2396 C C . ARG A 1 297 ? -21.115 8.502 16.348 1.00 96.19 297 ARG A C 1
ATOM 2398 O O . ARG A 1 297 ? -19.949 8.412 16.725 1.00 96.19 297 ARG A O 1
ATOM 2405 N N . TYR A 1 298 ? -22.066 9.095 17.068 1.00 96.50 298 TYR A N 1
ATOM 2406 C CA . TYR A 1 298 ? -21.852 9.619 18.414 1.00 96.50 298 TYR A CA 1
ATOM 2407 C C . TYR A 1 298 ? -21.841 8.498 19.462 1.00 96.50 298 TYR A C 1
ATOM 2409 O O . TYR A 1 298 ? -20.936 8.440 20.301 1.00 96.50 298 TYR A O 1
ATOM 2417 N N . THR A 1 299 ? -22.817 7.589 19.383 1.00 95.38 299 THR A N 1
ATOM 2418 C CA . THR A 1 299 ? -22.958 6.441 20.303 1.00 95.38 299 THR A CA 1
ATOM 2419 C C . THR A 1 299 ? -21.852 5.397 20.113 1.00 95.38 299 THR A C 1
ATOM 2421 O O . THR A 1 299 ? -21.406 4.773 21.072 1.00 95.38 299 THR A O 1
ATOM 2424 N N . ALA A 1 300 ? -21.272 5.284 18.911 1.00 94.19 300 ALA A N 1
ATOM 2425 C CA . ALA A 1 300 ? -20.100 4.435 18.655 1.00 94.19 300 ALA A CA 1
ATOM 2426 C C . ALA A 1 300 ? -18.878 4.743 19.555 1.00 94.19 300 ALA A C 1
ATOM 2428 O O . ALA A 1 300 ? -17.980 3.906 19.690 1.00 94.19 300 ALA A O 1
ATOM 2429 N N . LEU A 1 301 ? -18.833 5.928 20.174 1.00 95.69 301 LEU A N 1
ATOM 2430 C CA . LEU A 1 301 ? -17.768 6.384 21.071 1.00 95.69 301 LEU A CA 1
ATOM 2431 C C . LEU A 1 301 ? -18.191 6.413 22.556 1.00 95.69 301 LEU A C 1
ATOM 2433 O O . LEU A 1 301 ? -17.483 6.998 23.369 1.00 95.69 301 LEU A O 1
ATOM 2437 N N . ASP A 1 302 ? -19.300 5.766 22.942 1.00 94.50 302 ASP A N 1
ATOM 2438 C CA . ASP A 1 302 ? -19.806 5.752 24.333 1.00 94.50 302 ASP A CA 1
ATOM 2439 C C . ASP A 1 302 ? -18.810 5.199 25.362 1.00 94.50 302 ASP A C 1
ATOM 2441 O O . ASP A 1 302 ? -18.827 5.593 26.523 1.00 94.50 302 ASP A O 1
ATOM 2445 N N . HIS A 1 303 ? -17.914 4.318 24.927 1.00 93.06 303 HIS A N 1
ATOM 2446 C CA . HIS A 1 303 ? -16.873 3.718 25.761 1.00 93.06 303 HIS A CA 1
ATOM 2447 C C . HIS A 1 303 ? -15.687 4.654 26.062 1.00 93.06 303 HIS A C 1
ATOM 2449 O O . HIS A 1 303 ? -14.847 4.302 26.885 1.00 93.06 303 HIS A O 1
ATOM 2455 N N . ILE A 1 304 ? -15.593 5.803 25.383 1.00 94.81 304 ILE A N 1
ATOM 2456 C CA . ILE A 1 304 ? -14.516 6.803 25.514 1.00 94.81 304 ILE A CA 1
ATOM 2457 C C . ILE A 1 304 ? -15.108 8.226 25.520 1.00 94.81 304 ILE A C 1
ATOM 2459 O O . ILE A 1 304 ? -14.866 9.019 24.598 1.00 94.81 304 ILE A O 1
ATOM 2463 N N . PRO A 1 305 ? -15.924 8.568 26.536 1.00 95.25 305 PRO A N 1
ATOM 2464 C CA . PRO A 1 305 ? -16.634 9.843 26.583 1.00 95.25 305 PRO A CA 1
ATOM 2465 C C . PRO A 1 305 ? -15.688 11.052 26.641 1.00 95.25 305 PRO A C 1
ATOM 2467 O O . PRO A 1 305 ? -16.002 12.086 26.048 1.00 95.25 305 PRO A O 1
ATOM 2470 N N . GLU A 1 306 ? -14.519 10.925 27.270 1.00 96.00 306 GLU A N 1
ATOM 2471 C CA . GLU A 1 306 ? -13.520 11.993 27.373 1.00 96.00 306 GLU A CA 1
ATOM 2472 C C . GLU A 1 306 ? -12.921 12.334 26.004 1.00 96.00 306 GLU A C 1
ATOM 2474 O O . GLU A 1 306 ? -12.844 13.505 25.627 1.00 96.00 306 GLU A O 1
ATOM 2479 N N . GLU A 1 307 ? -12.553 11.321 25.212 1.00 95.50 307 GLU A N 1
ATOM 2480 C CA . GLU A 1 307 ? -12.037 11.537 23.855 1.00 95.50 307 GLU A CA 1
ATOM 2481 C C . GLU A 1 307 ? -13.120 12.109 22.933 1.00 95.50 307 GLU A C 1
ATOM 2483 O O . GLU A 1 307 ? -12.842 12.985 22.112 1.00 95.50 307 GLU A O 1
ATOM 2488 N N . ARG A 1 308 ? -14.370 11.650 23.077 1.00 96.75 308 ARG A N 1
ATOM 2489 C CA . ARG A 1 308 ? -15.511 12.214 22.348 1.00 96.75 308 ARG A CA 1
ATOM 2490 C C . ARG A 1 308 ? -15.686 13.697 22.663 1.00 96.75 308 ARG A C 1
ATOM 2492 O O . ARG A 1 308 ? -15.810 14.502 21.741 1.00 96.75 308 ARG A O 1
ATOM 2499 N N . GLN A 1 309 ? -15.655 14.066 23.941 1.00 96.12 309 GLN A N 1
ATOM 2500 C CA . GLN A 1 309 ? -15.728 15.459 24.371 1.00 96.12 309 GLN A CA 1
ATOM 2501 C C . GLN A 1 309 ? -14.558 16.280 23.820 1.00 96.12 309 GLN A C 1
ATOM 2503 O O . GLN A 1 309 ? -14.772 17.383 23.318 1.00 96.12 309 GLN A O 1
ATOM 2508 N N . GLN A 1 310 ? -13.342 15.734 23.834 1.00 97.25 310 GLN A N 1
ATOM 2509 C CA . GLN A 1 310 ? -12.166 16.391 23.268 1.00 97.25 310 GLN A CA 1
ATOM 2510 C C . GLN A 1 310 ? -12.305 16.644 21.758 1.00 97.25 310 GLN A C 1
ATOM 2512 O O . GLN A 1 310 ? -11.933 17.716 21.283 1.00 97.25 310 GLN A O 1
ATOM 2517 N N . ILE A 1 311 ? -12.870 15.700 20.995 1.00 97.69 311 ILE A N 1
ATOM 2518 C CA . ILE A 1 311 ? -13.128 15.878 19.555 1.00 97.69 311 ILE A CA 1
ATOM 2519 C C . ILE A 1 311 ? -14.123 17.017 19.315 1.00 97.69 311 ILE A C 1
ATOM 2521 O O . ILE A 1 311 ? -13.896 17.842 18.431 1.00 97.69 311 ILE A O 1
ATOM 2525 N N . ILE A 1 312 ? -15.196 17.082 20.108 1.00 97.25 312 ILE A N 1
ATOM 2526 C CA . ILE A 1 312 ? -16.189 18.161 20.021 1.00 97.25 312 ILE A CA 1
ATOM 2527 C C . ILE A 1 312 ? -15.527 19.506 20.334 1.00 97.25 312 ILE A C 1
ATOM 2529 O O . ILE A 1 312 ? -15.652 20.441 19.550 1.00 97.25 312 ILE A O 1
ATOM 2533 N N . MET A 1 313 ? -14.768 19.592 21.427 1.00 96.94 313 MET A N 1
ATOM 2534 C CA . MET A 1 313 ? -14.064 20.817 21.816 1.00 96.94 313 MET A CA 1
ATOM 2535 C C . MET A 1 313 ? -13.081 21.292 20.744 1.00 96.94 313 MET A C 1
ATOM 2537 O O . MET A 1 313 ? -13.129 22.451 20.342 1.00 96.94 313 MET A O 1
ATOM 2541 N N . SER A 1 314 ? -12.255 20.386 20.217 1.00 97.69 314 SER A N 1
ATOM 2542 C CA . SER A 1 314 ? -11.312 20.693 19.138 1.00 97.69 314 SER A CA 1
ATOM 2543 C C . SER A 1 314 ? -12.026 21.215 17.887 1.00 97.69 314 SER A C 1
ATOM 2545 O O . SER A 1 314 ? -11.545 22.149 17.251 1.00 97.69 314 SER A O 1
ATOM 2547 N N . TYR A 1 315 ? -13.188 20.658 17.538 1.00 97.38 315 TYR A N 1
ATOM 2548 C CA . TYR A 1 315 ? -13.985 21.146 16.413 1.00 97.38 315 TYR A CA 1
ATOM 2549 C C . TYR A 1 315 ? -14.544 22.558 16.656 1.00 97.38 315 TYR A C 1
ATOM 2551 O O . TYR A 1 315 ? -14.516 23.402 15.760 1.00 97.38 315 TYR A O 1
ATOM 2559 N N . LEU A 1 316 ? -15.015 22.842 17.873 1.00 96.19 316 LEU A N 1
ATOM 2560 C CA . LEU A 1 316 ? -15.502 24.170 18.253 1.00 96.19 316 LEU A CA 1
ATOM 2561 C C . LEU A 1 316 ? -14.393 25.234 18.179 1.00 96.19 316 LEU A C 1
ATOM 2563 O O . LEU A 1 316 ? -14.636 26.336 17.689 1.00 96.19 316 LEU A O 1
ATOM 2567 N N . GLU A 1 317 ? -13.172 24.898 18.601 1.00 96.31 317 GLU A N 1
ATOM 2568 C CA . GLU A 1 317 ? -11.989 25.767 18.480 1.00 96.31 317 GLU A CA 1
ATOM 2569 C C . GLU A 1 317 ? -11.631 26.051 17.016 1.00 96.31 317 GLU A C 1
ATOM 2571 O O . GLU A 1 317 ? -11.330 27.190 16.644 1.00 96.31 317 GLU A O 1
ATOM 2576 N N . GLU A 1 318 ? -11.713 25.037 16.151 1.00 95.38 318 GLU A N 1
ATOM 2577 C CA . GLU A 1 318 ? -11.517 25.213 14.712 1.00 95.38 318 GLU A CA 1
ATOM 2578 C C . GLU A 1 318 ? -12.579 26.126 14.083 1.00 95.38 318 GLU A C 1
ATOM 2580 O O . GLU A 1 318 ? -12.245 26.934 13.212 1.00 95.38 318 GLU A O 1
ATOM 2585 N N . LEU A 1 319 ? -13.843 26.022 14.509 1.00 94.12 319 LEU A N 1
ATOM 2586 C CA . LEU A 1 319 ? -14.924 26.890 14.038 1.00 94.12 319 LEU A CA 1
ATOM 2587 C C . LEU A 1 319 ? -14.756 28.341 14.504 1.00 94.12 319 LEU A C 1
ATOM 2589 O O . LEU A 1 319 ? -14.923 29.251 13.692 1.00 94.12 319 LEU A O 1
ATOM 2593 N N . GLU A 1 320 ? -14.397 28.569 15.771 1.00 93.50 320 GLU A N 1
ATOM 2594 C CA . GLU A 1 320 ? -14.109 29.911 16.302 1.00 93.50 320 GLU A CA 1
ATOM 2595 C C . GLU A 1 320 ? -12.972 30.573 15.508 1.00 93.50 320 GLU A C 1
ATOM 2597 O O . GLU A 1 320 ? -13.088 31.723 15.085 1.00 93.50 320 GLU A O 1
ATOM 2602 N N . LYS A 1 321 ? -11.910 29.816 15.206 1.00 93.56 321 LYS A N 1
ATOM 2603 C CA . LYS A 1 321 ? -10.770 30.298 14.415 1.00 93.56 321 LYS A CA 1
ATOM 2604 C C . LYS A 1 321 ? -11.114 30.591 12.952 1.00 93.56 321 LYS A C 1
ATOM 2606 O O . LYS A 1 321 ? -10.531 31.505 12.370 1.00 93.56 321 LYS A O 1
ATOM 2611 N N . LYS A 1 322 ? -12.005 29.807 12.332 1.00 90.38 322 LYS A N 1
ATOM 2612 C CA . LYS A 1 322 ? -12.482 30.052 10.956 1.00 90.38 322 LYS A CA 1
ATOM 2613 C C . LYS A 1 322 ? -13.396 31.277 10.884 1.00 90.38 322 LYS A C 1
ATOM 2615 O O . LYS A 1 322 ? -13.397 31.956 9.861 1.00 90.38 322 LYS A O 1
ATOM 2620 N N . GLY A 1 323 ? -14.121 31.574 11.962 1.00 84.06 323 GLY A N 1
ATOM 2621 C CA . GLY A 1 323 ? -15.066 32.682 12.014 1.00 84.06 323 GLY A CA 1
ATOM 2622 C C . GLY A 1 323 ? -16.340 32.412 11.197 1.00 84.06 323 GLY A C 1
ATOM 2623 O O . GLY A 1 323 ? -16.620 31.267 10.830 1.00 84.06 323 GLY A O 1
ATOM 2624 N N . PRO A 1 324 ? -17.165 33.441 10.940 1.00 82.38 324 PRO A N 1
ATOM 2625 C CA . PRO A 1 324 ? -18.377 33.289 10.142 1.00 82.38 324 PRO A CA 1
ATOM 2626 C C . PRO A 1 324 ? -18.044 32.827 8.710 1.00 82.38 324 PRO A C 1
ATOM 2628 O O . PRO A 1 324 ? -17.032 33.265 8.155 1.00 82.38 324 PRO A O 1
ATOM 2631 N N . PRO A 1 325 ? -18.873 31.959 8.094 1.00 69.56 325 PRO A N 1
ATOM 2632 C CA . PRO A 1 325 ? -18.637 31.507 6.727 1.00 69.56 325 PRO A CA 1
ATOM 2633 C C . PRO A 1 325 ? -18.594 32.716 5.775 1.00 69.56 325 PRO A C 1
ATOM 2635 O O . PRO A 1 325 ? -19.420 33.624 5.923 1.00 69.56 325 PRO A O 1
ATOM 2638 N N . PRO A 1 326 ? -17.644 32.761 4.820 1.00 67.81 326 PRO A N 1
ATOM 2639 C CA . PRO A 1 326 ? -17.558 33.865 3.877 1.00 67.81 326 PRO A CA 1
ATOM 2640 C C . PRO A 1 326 ? -18.853 33.957 3.054 1.00 67.81 326 PRO A C 1
ATOM 2642 O O . PRO A 1 326 ? -19.466 32.927 2.755 1.00 67.81 326 PRO A O 1
ATOM 2645 N N . PRO A 1 327 ? -19.296 35.173 2.689 1.00 62.41 327 PRO A N 1
ATOM 2646 C CA . PRO A 1 327 ? -20.482 35.340 1.863 1.00 62.41 327 PRO A CA 1
ATOM 2647 C C . PRO A 1 327 ? -20.294 34.618 0.515 1.00 62.41 327 PRO A C 1
ATOM 2649 O O . PRO A 1 327 ? -19.170 34.569 0.009 1.00 62.41 327 PRO A O 1
ATOM 2652 N N . PRO A 1 328 ? -21.373 34.106 -0.111 1.00 60.53 328 PRO A N 1
ATOM 2653 C CA . PRO A 1 328 ? -21.311 33.344 -1.369 1.00 60.53 328 PRO A CA 1
ATOM 2654 C C . PRO A 1 328 ? -20.718 34.126 -2.558 1.00 60.53 328 PRO A C 1
ATOM 2656 O O . PRO A 1 328 ? -20.509 33.566 -3.627 1.00 60.53 328 PRO A O 1
ATOM 2659 N N . THR A 1 329 ? -20.439 35.417 -2.378 1.00 56.50 329 THR A N 1
ATOM 2660 C CA . THR A 1 329 ? -19.841 36.336 -3.350 1.00 56.50 329 THR A CA 1
ATOM 2661 C C . THR A 1 329 ? -18.328 36.532 -3.188 1.00 56.50 329 THR A C 1
ATOM 2663 O O . THR A 1 329 ? -17.736 37.281 -3.962 1.00 56.50 329 THR A O 1
ATOM 2666 N N . ALA A 1 330 ? -17.678 35.888 -2.215 1.00 49.75 330 ALA A N 1
ATOM 2667 C CA . ALA A 1 330 ? -16.235 36.000 -2.015 1.00 49.75 330 ALA A CA 1
ATOM 2668 C C . ALA A 1 330 ? -15.486 34.845 -2.701 1.00 49.75 330 ALA A C 1
ATOM 2670 O O . ALA A 1 330 ? -15.372 33.748 -2.158 1.00 49.75 330 ALA A O 1
ATOM 2671 N N . THR A 1 331 ? -14.940 35.101 -3.891 1.00 55.81 331 THR A N 1
ATOM 2672 C CA . THR A 1 331 ? -13.898 34.266 -4.505 1.00 55.81 331 THR A CA 1
ATOM 2673 C C . THR A 1 331 ? -12.695 34.200 -3.557 1.00 55.81 331 THR A C 1
ATOM 2675 O O . THR A 1 331 ? -12.229 35.238 -3.084 1.00 55.81 331 THR A O 1
ATOM 2678 N N . GLU A 1 332 ? -12.199 32.998 -3.250 1.00 46.56 332 GLU A N 1
ATOM 2679 C CA . GLU A 1 332 ? -11.102 32.801 -2.293 1.00 46.56 332 GLU A CA 1
ATOM 2680 C C . GLU A 1 332 ? -9.855 33.627 -2.675 1.00 46.56 332 GLU A C 1
ATOM 2682 O O . GLU A 1 332 ? -9.343 33.487 -3.792 1.00 46.56 332 GLU A O 1
ATOM 2687 N N . PRO A 1 333 ? -9.294 34.457 -1.775 1.00 48.41 333 PRO A N 1
ATOM 2688 C CA . PRO A 1 333 ? -7.992 35.047 -2.022 1.00 48.41 333 PRO A CA 1
ATOM 2689 C C . PRO A 1 333 ? -6.936 33.950 -1.859 1.00 48.41 333 PRO A C 1
ATOM 2691 O O . PRO A 1 333 ? -6.698 33.450 -0.758 1.00 48.41 333 PRO A O 1
ATOM 2694 N N . SER A 1 334 ? -6.309 33.578 -2.979 1.00 47.53 334 SER A N 1
ATOM 2695 C CA . SER A 1 334 ? -5.186 32.640 -3.043 1.00 47.53 334 SER A CA 1
ATOM 2696 C C . SER A 1 334 ? -4.176 32.939 -1.933 1.00 47.53 334 SER A C 1
ATOM 2698 O O . SER A 1 334 ? -3.576 34.017 -1.863 1.00 47.53 334 SER A O 1
ATOM 2700 N N . ARG A 1 335 ? -4.032 31.980 -1.016 1.00 51.62 335 ARG A N 1
ATOM 2701 C CA . ARG A 1 335 ? -3.182 32.080 0.168 1.00 51.62 335 ARG A CA 1
ATOM 2702 C C . ARG A 1 335 ? -1.723 32.099 -0.289 1.00 51.62 335 ARG A C 1
ATOM 2704 O O . ARG A 1 335 ? -1.104 31.053 -0.463 1.00 51.62 335 ARG A O 1
ATOM 2711 N N . ARG A 1 336 ? -1.160 33.292 -0.497 1.00 49.88 336 ARG A N 1
ATOM 2712 C CA . ARG A 1 336 ? 0.274 33.465 -0.760 1.00 49.88 336 ARG A CA 1
ATOM 2713 C C . ARG A 1 336 ? 1.047 32.966 0.461 1.00 49.88 336 ARG A C 1
ATOM 2715 O O . ARG A 1 336 ? 1.093 33.637 1.491 1.00 49.88 336 ARG A O 1
ATOM 2722 N N . ALA A 1 337 ? 1.618 31.769 0.353 1.00 42.72 337 ALA A N 1
ATOM 2723 C CA . ALA A 1 337 ? 2.567 31.246 1.322 1.00 42.72 337 ALA A CA 1
ATOM 2724 C C . ALA A 1 337 ? 3.739 32.234 1.432 1.00 42.72 337 ALA A C 1
ATOM 2726 O O . ALA A 1 337 ? 4.371 32.566 0.427 1.00 42.72 337 ALA A O 1
ATOM 2727 N N . LYS A 1 338 ? 3.980 32.758 2.638 1.00 48.62 338 LYS A N 1
ATOM 2728 C CA . LYS A 1 338 ? 5.189 33.531 2.931 1.00 48.62 338 LYS A CA 1
ATOM 2729 C C . LYS A 1 338 ? 6.369 32.559 2.937 1.00 48.62 338 LYS A C 1
ATOM 2731 O O . LYS A 1 338 ? 6.323 31.565 3.660 1.00 48.62 338 LYS A O 1
ATOM 2736 N N . GLN A 1 339 ? 7.340 32.842 2.069 1.00 39.19 339 GLN A N 1
ATOM 2737 C CA . GLN A 1 339 ? 8.697 32.297 2.118 1.00 39.19 339 GLN A CA 1
ATOM 2738 C C . GLN A 1 339 ? 9.421 32.768 3.373 1.00 39.19 339 GLN A C 1
ATOM 2740 O O . GLN A 1 339 ? 9.105 33.895 3.830 1.00 39.19 339 GLN A O 1
#